Protein AF-0000000077157548 (afdb_homodimer)

Foldseek 3Di:
DDPVQVLQQQFFWKWKWAAAPPRDIDIDIFGWHDPPFKIKGFAACPDRRNVRCVVPFKMKMKDWDDDDPQTTKIKIFIFGKDKAQPAVVQLVRLLVRLVSVDVHCPPPVNVVSSVRGRIMIMTGTDTMDIDGD/DDPVQVLQQQFFWKWKWAAAPPRDIDIDIFGWHDPPFKIKGFDACPDRRNVRCVVPFKMKMKDWDDDDPQTTKIKIFIFGKDKAQPAVVQLVRLLVRLVSVDVHCPPPVNVVSSVRGRIMIMTGTDTMDIDGD

Secondary structure (DSSP, 8-state):
--HHHHHHHH---EEEEEE-GGG-EEEEEE--EE-SS-EEEEE-TTSHHHHHHHH--EEEEEEEE-SSTTS-EEEEEEEEEEEE--HHHHHHHHHHHHTTTSS-TTSHHHHHHHHH--EEEEEEEEEEEEEE-/--HHHHHHHH---EEEEEE-GGG-EEEEEE--EE-SS-EEEEE-TTSHHHHHHHH--EEEEEEEE-SSTTS-EEEEEEEEEEEE--HHHHHHHHHHHHTTTSS-TTSHHHHHHHHH--EEEEEEEEEEEEEE-

InterPro domains:
  IPR011576 Pyridoxamine 5'-phosphate oxidase, N-terminal [PF01243] (5-131)
  IPR012349 FMN-binding split barrel [G3DSA:2.30.110.10] (2-133)
  IPR052019 F420H(2)-dependent biliverdin reductase/Heme oxygenase [PTHR35176] (5-132)

Structure (mmCIF, N/CA/C/O backbone):
data_AF-0000000077157548-model_v1
#
loop_
_entity.id
_entity.type
_entity.pdbx_description
1 polymer "Pyridoxamine 5'-phosphate oxidase-related FMN-binding"
#
loop_
_atom_site.group_PDB
_atom_site.id
_atom_site.type_symbol
_atom_site.label_atom_id
_atom_site.label_alt_id
_atom_site.label_comp_id
_atom_site.label_asym_id
_atom_site.label_entity_id
_atom_site.label_seq_id
_atom_site.pdbx_PDB_ins_code
_atom_site.Cartn_x
_atom_site.Cartn_y
_atom_site.Cartn_z
_atom_site.occupancy
_atom_site.B_iso_or_equiv
_atom_site.auth_seq_id
_atom_site.auth_comp_id
_atom_site.auth_asym_id
_atom_site.auth_atom_id
_atom_site.pdbx_PDB_model_num
ATOM 1 N N . MET A 1 1 ? -18.234 15.023 -11.648 1 73.62 1 MET A N 1
ATOM 2 C CA . MET A 1 1 ? -16.984 14.438 -11.188 1 73.62 1 MET A CA 1
ATOM 3 C C . MET A 1 1 ? -16.859 12.992 -11.648 1 73.62 1 MET A C 1
ATOM 5 O O . MET A 1 1 ? -17.828 12.234 -11.625 1 73.62 1 MET A O 1
ATOM 9 N N . ASN A 1 2 ? -15.789 12.594 -12.289 1 91.19 2 ASN A N 1
ATOM 10 C CA . ASN A 1 2 ? -15.617 11.227 -12.766 1 91.19 2 ASN A CA 1
ATOM 11 C C . ASN A 1 2 ? -15.422 10.25 -11.609 1 91.19 2 ASN A C 1
ATOM 13 O O . ASN A 1 2 ? -15.18 10.664 -10.477 1 91.19 2 ASN A O 1
ATOM 17 N N . LYS A 1 3 ? -15.852 9.031 -11.75 1 95.5 3 LYS A N 1
ATOM 18 C CA . LYS A 1 3 ? -15.844 7.977 -10.742 1 95.5 3 LYS A CA 1
ATOM 19 C C . LYS A 1 3 ? -14.516 7.926 -10 1 95.5 3 LYS A C 1
ATOM 21 O O . LYS A 1 3 ? -14.477 7.754 -8.781 1 95.5 3 LYS A O 1
ATOM 26 N N . LYS A 1 4 ? -13.43 8.086 -10.75 1 97.62 4 LYS A N 1
ATOM 27 C CA . LYS A 1 4 ? -12.094 8.094 -10.164 1 97.62 4 LYS A CA 1
ATOM 28 C C . LYS A 1 4 ? -11.945 9.211 -9.133 1 97.62 4 LYS A C 1
ATOM 30 O O . LYS A 1 4 ? -11.5 8.969 -8.008 1 97.62 4 LYS A O 1
ATOM 35 N N . ASP A 1 5 ? -12.32 10.398 -9.5 1 97.94 5 ASP A N 1
ATOM 36 C CA . ASP A 1 5 ? -12.188 11.547 -8.609 1 97.94 5 ASP A CA 1
ATOM 37 C C . ASP A 1 5 ? -13.062 11.383 -7.371 1 97.94 5 ASP A C 1
ATOM 39 O O . ASP A 1 5 ? -12.633 11.695 -6.258 1 97.94 5 ASP A O 1
ATOM 43 N N . GLU A 1 6 ? -14.281 10.969 -7.578 1 98 6 GLU A N 1
ATOM 44 C CA . GLU A 1 6 ? -15.188 10.734 -6.453 1 98 6 GLU A CA 1
ATOM 45 C C . GLU A 1 6 ? -14.625 9.688 -5.5 1 98 6 GLU A C 1
ATOM 47 O O . GLU A 1 6 ? -14.688 9.852 -4.281 1 98 6 GLU A O 1
ATOM 52 N N . PHE A 1 7 ? -14.102 8.602 -6.062 1 98.62 7 PHE A N 1
ATOM 53 C CA . PHE A 1 7 ? -13.484 7.543 -5.277 1 98.62 7 PHE A CA 1
ATOM 54 C C . PHE A 1 7 ? -12.336 8.086 -4.438 1 98.62 7 PHE A C 1
ATOM 56 O O . PHE A 1 7 ? -12.281 7.859 -3.227 1 98.62 7 PHE A O 1
ATOM 63 N N . LEU A 1 8 ? -11.414 8.852 -5.043 1 98.75 8 LEU A N 1
ATOM 64 C CA . LEU A 1 8 ? -10.258 9.398 -4.352 1 98.75 8 LEU A CA 1
ATOM 65 C C . LEU A 1 8 ? -10.68 10.398 -3.279 1 98.75 8 LEU A C 1
ATOM 67 O O . LEU A 1 8 ? -10.023 10.523 -2.244 1 98.75 8 LEU A O 1
ATOM 71 N N . LYS A 1 9 ? -11.773 11.047 -3.508 1 98.12 9 LYS A N 1
ATOM 72 C CA . LYS A 1 9 ? -12.25 12.023 -2.537 1 98.12 9 LYS A CA 1
ATOM 73 C C . LYS A 1 9 ? -12.906 11.336 -1.343 1 98.12 9 LYS A C 1
ATOM 75 O O . LYS A 1 9 ? -12.961 11.898 -0.246 1 98.12 9 LYS A O 1
ATOM 80 N N . THR A 1 10 ? -13.383 10.125 -1.504 1 97.75 10 THR A N 1
ATOM 81 C CA . THR A 1 10 ? -14.172 9.469 -0.466 1 97.75 10 THR A CA 1
ATOM 82 C C . THR A 1 10 ? -13.305 8.492 0.332 1 97.75 10 THR A C 1
ATOM 84 O O . THR A 1 10 ? -13.492 8.344 1.542 1 97.75 10 THR A O 1
ATOM 87 N N . GLN A 1 11 ? -12.406 7.773 -0.337 1 98.5 11 GLN A N 1
ATOM 88 C CA . GLN A 1 11 ? -11.539 6.848 0.389 1 98.5 11 GLN A CA 1
ATOM 89 C C . GLN A 1 11 ? -10.664 7.59 1.395 1 98.5 11 GLN A C 1
ATOM 91 O O . GLN A 1 11 ? -10.414 8.789 1.247 1 98.5 11 GLN A O 1
ATOM 96 N N . LYS A 1 12 ? -10.18 6.848 2.41 1 98.69 12 LYS A N 1
ATOM 97 C CA . LYS A 1 12 ? -9.602 7.547 3.553 1 98.69 12 LYS A CA 1
ATOM 98 C C . LYS A 1 12 ? -8.125 7.207 3.711 1 98.69 12 LYS A C 1
ATOM 100 O O . LYS A 1 12 ? -7.391 7.902 4.414 1 98.69 12 LYS A O 1
ATOM 105 N N . ILE A 1 13 ? -7.645 6.07 3.123 1 98.88 13 ILE A N 1
ATOM 106 C CA . ILE A 1 13 ? -6.266 5.648 3.328 1 98.88 13 ILE A CA 1
ATOM 107 C C . ILE A 1 13 ? -5.551 5.547 1.98 1 98.88 13 ILE A C 1
ATOM 109 O O . ILE A 1 13 ? -6.074 4.949 1.039 1 98.88 13 ILE A O 1
ATOM 113 N N . LEU A 1 14 ? -4.508 6.211 1.799 1 98.94 14 LEU A N 1
ATOM 114 C CA . LEU A 1 14 ? -3.57 6.094 0.688 1 98.94 14 LEU A CA 1
ATOM 115 C C . LEU A 1 14 ? -2.291 5.391 1.13 1 98.94 14 LEU A C 1
ATOM 117 O O . LEU A 1 14 ? -1.697 5.754 2.148 1 98.94 14 LEU A O 1
ATOM 121 N N . ARG A 1 15 ? -1.864 4.289 0.502 1 98.94 15 ARG A N 1
ATOM 122 C CA . ARG A 1 15 ? -0.544 3.717 0.749 1 98.94 15 ARG A CA 1
ATOM 123 C C . ARG A 1 15 ? 0.513 4.387 -0.123 1 98.94 15 ARG A C 1
ATOM 125 O O . ARG A 1 15 ? 0.404 4.387 -1.351 1 98.94 15 ARG A O 1
ATOM 132 N N . LEU A 1 16 ? 1.487 4.973 0.51 1 98.94 16 LEU A N 1
ATOM 133 C CA . LEU A 1 16 ? 2.547 5.75 -0.124 1 98.94 16 LEU A CA 1
ATOM 134 C C . LEU A 1 16 ? 3.863 4.98 -0.114 1 98.94 16 LEU A C 1
ATOM 136 O O . LEU A 1 16 ? 4.289 4.48 0.93 1 98.94 16 LEU A O 1
ATOM 140 N N . ALA A 1 17 ? 4.461 4.844 -1.268 1 98.88 17 ALA A N 1
ATOM 141 C CA . ALA A 1 17 ? 5.785 4.227 -1.356 1 98.88 17 ALA A CA 1
ATOM 142 C C . ALA A 1 17 ? 6.844 5.258 -1.73 1 98.88 17 ALA A C 1
ATOM 144 O O . ALA A 1 17 ? 6.664 6.031 -2.672 1 98.88 17 ALA A O 1
ATOM 145 N N . THR A 1 18 ? 7.871 5.309 -1.01 1 98.69 18 THR A N 1
ATOM 146 C CA . THR A 1 18 ? 9.055 6.125 -1.246 1 98.69 18 THR A CA 1
ATOM 147 C C . THR A 1 18 ? 10.312 5.262 -1.277 1 98.69 18 THR A C 1
ATOM 149 O O . THR A 1 18 ? 10.242 4.051 -1.059 1 98.69 18 THR A O 1
ATOM 152 N N . ILE A 1 19 ? 11.414 5.871 -1.636 1 97.62 19 ILE A N 1
ATOM 153 C CA . ILE A 1 19 ? 12.656 5.105 -1.733 1 97.62 19 ILE A CA 1
ATOM 154 C C . ILE A 1 19 ? 13.609 5.531 -0.621 1 97.62 19 ILE A C 1
ATOM 156 O O . ILE A 1 19 ? 13.953 6.707 -0.506 1 97.62 19 ILE A O 1
ATOM 160 N N . GLY A 1 20 ? 13.914 4.531 0.192 1 94.19 20 GLY A N 1
ATOM 161 C CA . GLY A 1 20 ? 14.859 4.773 1.273 1 94.19 20 GLY A CA 1
ATOM 162 C C . GLY A 1 20 ? 16.312 4.684 0.834 1 94.19 20 GLY A C 1
ATOM 163 O O . GLY A 1 20 ? 16.594 4.555 -0.358 1 94.19 20 GLY A O 1
ATOM 164 N N . LYS A 1 21 ? 17.094 4.652 1.938 1 85.38 21 LYS A N 1
ATOM 165 C CA . LYS A 1 21 ? 18.531 4.488 1.704 1 85.38 21 LYS A CA 1
ATOM 166 C C . LYS A 1 21 ? 18.844 3.113 1.122 1 85.38 21 LYS A C 1
ATOM 168 O O . LYS A 1 21 ? 18.062 2.172 1.297 1 85.38 21 LYS A O 1
ATOM 173 N N . ASN A 1 22 ? 19.812 2.924 0.239 1 82.94 22 ASN A N 1
ATOM 174 C CA . ASN A 1 22 ? 20.281 1.672 -0.351 1 82.94 22 ASN A CA 1
ATOM 175 C C . ASN A 1 22 ? 19.266 1.108 -1.337 1 82.94 22 ASN A C 1
ATOM 177 O O . ASN A 1 22 ? 19.125 -0.109 -1.467 1 82.94 22 ASN A O 1
ATOM 181 N N . LYS A 1 23 ? 18.344 1.895 -1.761 1 89.81 23 LYS A N 1
ATOM 182 C CA . LYS A 1 23 ? 17.375 1.503 -2.785 1 89.81 23 LYS A CA 1
ATOM 183 C C . LYS A 1 23 ? 16.375 0.494 -2.236 1 89.81 23 LYS A C 1
ATOM 185 O O . LYS A 1 23 ? 16.125 -0.536 -2.861 1 89.81 23 LYS A O 1
ATOM 190 N N . THR A 1 24 ? 15.992 0.768 -1.018 1 94.44 24 THR A N 1
ATOM 191 C CA . THR A 1 24 ? 14.93 -0.033 -0.411 1 94.44 24 THR A CA 1
ATOM 192 C C . THR A 1 24 ? 13.609 0.725 -0.416 1 94.44 24 THR A C 1
ATOM 194 O O . THR A 1 24 ? 13.547 1.88 0.009 1 94.44 24 THR A O 1
ATOM 197 N N . PRO A 1 25 ? 12.578 0.051 -0.976 1 98.12 25 PRO A N 1
ATOM 198 C CA . PRO A 1 25 ? 11.281 0.737 -0.913 1 98.12 25 PRO A CA 1
ATOM 199 C C . PRO A 1 25 ? 10.75 0.854 0.511 1 98.12 25 PRO A C 1
ATOM 201 O O . PRO A 1 25 ? 11.07 0.029 1.368 1 98.12 25 PRO A O 1
ATOM 204 N N . HIS A 1 26 ? 10.078 1.889 0.815 1 98.5 26 HIS A N 1
ATOM 205 C CA . HIS A 1 26 ? 9.398 2.164 2.076 1 98.5 26 HIS A CA 1
ATOM 206 C C . HIS A 1 26 ? 7.922 2.473 1.854 1 98.5 26 HIS A C 1
ATOM 208 O O . HIS A 1 26 ? 7.582 3.375 1.086 1 98.5 26 HIS A O 1
ATOM 214 N N . ILE A 1 27 ? 7.031 1.705 2.465 1 98.75 27 ILE A N 1
ATOM 215 C CA . ILE A 1 27 ? 5.598 1.902 2.273 1 98.75 27 ILE A CA 1
ATOM 216 C C . ILE A 1 27 ? 4.945 2.264 3.605 1 98.75 27 ILE A C 1
ATOM 218 O O . ILE A 1 27 ? 5.273 1.681 4.645 1 98.75 27 ILE A O 1
ATOM 222 N N . VAL A 1 28 ? 4.035 3.182 3.596 1 98.75 28 VAL A N 1
ATOM 223 C CA . VAL A 1 28 ? 3.268 3.547 4.781 1 98.75 28 VAL A CA 1
ATOM 224 C C . VAL A 1 28 ? 1.839 3.91 4.383 1 98.75 28 VAL A C 1
ATOM 226 O O . VAL A 1 28 ? 1.62 4.551 3.352 1 98.75 28 VAL A O 1
ATOM 229 N N . PRO A 1 29 ? 0.837 3.443 5.148 1 98.88 29 PRO A N 1
ATOM 230 C CA . PRO A 1 29 ? -0.502 4.016 4.984 1 98.88 29 PRO A CA 1
ATOM 231 C C . PRO A 1 29 ? -0.621 5.418 5.578 1 98.88 29 PRO A C 1
ATOM 233 O O . PRO A 1 29 ? -0.096 5.684 6.66 1 98.88 29 PRO A O 1
ATOM 236 N N . VAL A 1 30 ? -1.297 6.281 4.84 1 98.88 30 VAL A N 1
ATOM 237 C CA . VAL A 1 30 ? -1.39 7.664 5.301 1 98.88 30 VAL A CA 1
ATOM 238 C C . VAL A 1 30 ? -2.795 8.203 5.043 1 98.88 30 VAL A C 1
ATOM 240 O O . VAL A 1 30 ? -3.48 7.75 4.121 1 98.88 30 VAL A O 1
ATOM 243 N N . TRP A 1 31 ? -3.16 9.172 5.902 1 98.88 31 TRP A N 1
ATOM 244 C CA . TRP A 1 31 ? -4.301 10.023 5.582 1 98.88 31 TRP A CA 1
ATOM 245 C C . TRP A 1 31 ? -3.941 11.031 4.492 1 98.88 31 TRP A C 1
ATOM 247 O O . TRP A 1 31 ? -2.77 11.367 4.32 1 98.88 31 TRP A O 1
ATOM 257 N N . TYR A 1 32 ? -4.961 11.414 3.688 1 98.94 32 TYR A N 1
ATOM 258 C CA . TYR A 1 32 ? -4.676 12.312 2.57 1 98.94 32 TYR A CA 1
ATOM 259 C C . TYR A 1 32 ? -5.891 13.164 2.232 1 98.94 32 TYR A C 1
ATOM 261 O O . TYR A 1 32 ? -6.996 12.891 2.701 1 98.94 32 TYR A O 1
ATOM 269 N N . ARG A 1 33 ? -5.66 14.172 1.532 1 98.88 33 ARG A N 1
ATOM 270 C CA . ARG A 1 33 ? -6.684 14.945 0.835 1 98.88 33 ARG A CA 1
ATOM 271 C C . ARG A 1 33 ? -6.391 15.016 -0.66 1 98.88 33 ARG A C 1
ATOM 273 O O . ARG A 1 33 ? -5.254 15.281 -1.064 1 98.88 33 ARG A O 1
ATOM 280 N N . TYR A 1 34 ? -7.387 14.711 -1.461 1 98.75 34 TYR A N 1
ATOM 281 C CA . TYR A 1 34 ? -7.305 14.82 -2.914 1 98.75 34 TYR A CA 1
ATOM 282 C C . TYR A 1 34 ? -8.047 16.062 -3.408 1 98.75 34 TYR A C 1
ATOM 284 O O . TYR A 1 34 ? -9.227 16.25 -3.105 1 98.75 34 TYR A O 1
ATOM 292 N N . SER A 1 35 ? -7.383 16.906 -4.148 1 96.5 35 SER A N 1
ATOM 293 C CA . SER A 1 35 ? -7.945 18.188 -4.582 1 96.5 35 SER A CA 1
ATOM 294 C C . SER A 1 35 ? -8.492 18.078 -6.004 1 96.5 35 SER A C 1
ATOM 296 O O . SER A 1 35 ? -8.906 19.094 -6.586 1 96.5 35 SER A O 1
ATOM 298 N N . GLY A 1 36 ? -8.477 16.984 -6.641 1 94.94 36 GLY A N 1
ATOM 299 C CA . GLY A 1 36 ? -8.836 16.812 -8.039 1 94.94 36 GLY A CA 1
ATOM 300 C C . GLY A 1 36 ? -7.637 16.578 -8.938 1 94.94 36 GLY A C 1
ATOM 301 O O . GLY A 1 36 ? -7.754 15.938 -9.984 1 94.94 36 GLY A O 1
ATOM 302 N N . LYS A 1 37 ? -6.496 17.109 -8.523 1 96.12 37 LYS A N 1
ATOM 303 C CA . LYS A 1 37 ? -5.305 17 -9.359 1 96.12 37 LYS A CA 1
ATOM 304 C C . LYS A 1 37 ? -4.121 16.453 -8.57 1 96.12 37 LYS A C 1
ATOM 306 O O . LYS A 1 37 ? -3.213 15.844 -9.141 1 96.12 37 LYS A O 1
ATOM 311 N N . LYS A 1 38 ? -4.133 16.797 -7.309 1 98.5 38 LYS A N 1
ATOM 312 C CA . LYS A 1 38 ? -2.994 16.469 -6.457 1 98.5 38 LYS A CA 1
ATOM 313 C C . LYS A 1 38 ? -3.455 15.82 -5.156 1 98.5 38 LYS A C 1
ATOM 315 O O . LYS A 1 38 ? -4.625 15.93 -4.781 1 98.5 38 LYS A O 1
ATOM 320 N N . PHE A 1 39 ? -2.525 15.148 -4.523 1 98.94 39 PHE A N 1
ATOM 321 C CA . PHE A 1 39 ? -2.715 14.664 -3.16 1 98.94 39 PHE A CA 1
ATOM 322 C C . PHE A 1 39 ? -1.919 15.5 -2.17 1 98.94 39 PHE A C 1
ATOM 324 O O . PHE A 1 39 ? -0.812 15.953 -2.477 1 98.94 39 PHE A O 1
ATOM 331 N N . HIS A 1 40 ? -2.475 15.625 -0.998 1 98.94 40 HIS A N 1
ATOM 332 C CA . HIS A 1 40 ? -1.768 16.219 0.13 1 98.94 40 HIS A CA 1
ATOM 333 C C . HIS A 1 40 ? -1.78 15.297 1.341 1 98.94 40 HIS A C 1
ATOM 335 O O . HIS A 1 40 ? -2.832 14.773 1.719 1 98.94 40 HIS A O 1
ATOM 341 N N . ILE A 1 41 ? -0.609 15.156 1.896 1 98.94 41 ILE A N 1
ATOM 342 C CA . ILE A 1 41 ? -0.413 14.336 3.086 1 98.94 41 ILE A CA 1
ATOM 343 C C . ILE A 1 41 ? 0.282 15.156 4.172 1 98.94 41 ILE A C 1
ATOM 345 O O . ILE A 1 41 ? 1.315 15.781 3.918 1 98.94 41 ILE A O 1
ATOM 349 N N . GLY A 1 42 ? -0.342 15.188 5.34 1 98.94 42 GLY A N 1
ATOM 350 C CA . GLY A 1 42 ? 0.334 15.797 6.477 1 98.94 42 GLY A CA 1
ATOM 351 C C . GLY A 1 42 ? 1.259 14.836 7.203 1 98.94 42 GLY A C 1
ATOM 352 O O . GLY A 1 42 ? 0.914 13.68 7.422 1 98.94 42 GLY A O 1
ATOM 353 N N . THR A 1 43 ? 2.475 15.297 7.523 1 98.75 43 THR A N 1
ATOM 354 C CA . THR A 1 43 ? 3.416 14.469 8.273 1 98.75 43 THR A CA 1
ATOM 355 C C . THR A 1 43 ? 4.43 15.336 9.008 1 98.75 43 THR A C 1
ATOM 357 O O . THR A 1 43 ? 4.191 16.516 9.234 1 98.75 43 THR A O 1
ATOM 360 N N . ASN A 1 44 ? 5.418 14.648 9.562 1 98.19 44 ASN A N 1
ATOM 361 C CA . ASN A 1 44 ? 6.539 15.281 10.25 1 98.19 44 ASN A CA 1
ATOM 362 C C . ASN A 1 44 ? 7.852 15.055 9.516 1 98.19 44 ASN A C 1
ATOM 364 O O . ASN A 1 44 ? 8.078 13.969 8.969 1 98.19 44 ASN A O 1
ATOM 368 N N . THR A 1 45 ? 8.758 16.078 9.539 1 98.38 45 THR A N 1
ATOM 369 C CA . THR A 1 45 ? 10 16.031 8.773 1 98.38 45 THR A CA 1
ATOM 370 C C . THR A 1 45 ? 10.906 14.922 9.289 1 98.38 45 THR A C 1
ATOM 372 O O . THR A 1 45 ? 11.875 14.547 8.625 1 98.38 45 THR A O 1
ATOM 375 N N . ARG A 1 46 ? 10.562 14.375 10.43 1 98.25 46 ARG A N 1
ATOM 376 C CA . ARG A 1 46 ? 11.398 13.344 11.031 1 98.25 46 ARG A CA 1
ATOM 377 C C . ARG A 1 46 ? 10.992 11.961 10.531 1 98.25 46 ARG A C 1
ATOM 379 O O . ARG A 1 46 ? 11.711 10.977 10.75 1 98.25 46 ARG A O 1
ATOM 386 N N . THR A 1 47 ? 9.844 11.867 9.914 1 98.31 47 THR A N 1
ATOM 387 C CA . THR A 1 47 ? 9.398 10.562 9.438 1 98.31 47 THR A CA 1
ATOM 388 C C . THR A 1 47 ? 10.312 10.062 8.32 1 98.31 47 THR A C 1
ATOM 390 O O . THR A 1 47 ? 10.898 10.859 7.586 1 98.31 47 THR A O 1
ATOM 393 N N . GLN A 1 48 ? 10.422 8.781 8.195 1 97.75 48 GLN A N 1
ATOM 394 C CA . GLN A 1 48 ? 11.242 8.172 7.156 1 97.75 48 GLN A CA 1
ATOM 395 C C . GLN A 1 48 ? 10.766 8.578 5.766 1 97.75 48 GLN A C 1
ATOM 397 O O . GLN A 1 48 ? 11.578 8.82 4.871 1 97.75 48 GLN A O 1
ATOM 402 N N . LYS A 1 49 ? 9.406 8.633 5.578 1 98.44 49 LYS A N 1
ATOM 403 C CA . LYS A 1 49 ? 8.875 9.031 4.277 1 98.44 49 LYS A CA 1
ATOM 404 C C . LYS A 1 49 ? 9.352 10.438 3.902 1 98.44 49 LYS A C 1
ATOM 406 O O . LYS A 1 49 ? 9.742 10.68 2.758 1 98.44 49 LYS A O 1
ATOM 411 N N . ALA A 1 50 ? 9.312 11.344 4.824 1 98.62 50 ALA A N 1
ATOM 412 C CA . ALA A 1 50 ? 9.758 12.703 4.547 1 98.62 50 ALA A CA 1
ATOM 413 C C . ALA A 1 50 ? 11.258 12.742 4.266 1 98.62 50 ALA A C 1
ATOM 415 O O . ALA A 1 50 ? 11.703 13.414 3.328 1 98.62 50 ALA A O 1
ATOM 416 N N . LYS A 1 51 ? 12.023 12.039 5.051 1 98.31 51 LYS A N 1
ATOM 417 C CA . LYS A 1 51 ? 13.469 11.969 4.836 1 98.31 51 LYS A CA 1
ATOM 418 C C . LYS A 1 51 ? 13.789 11.398 3.459 1 98.31 51 LYS A C 1
ATOM 420 O O . LYS A 1 51 ? 14.68 11.898 2.766 1 98.31 51 LYS A O 1
ATOM 425 N N . ASN A 1 52 ? 13.117 10.32 3.117 1 98.19 52 ASN A N 1
ATOM 426 C CA . ASN A 1 52 ? 13.305 9.727 1.8 1 98.19 52 ASN A CA 1
ATOM 427 C C . ASN A 1 52 ? 13.07 10.742 0.686 1 98.19 52 ASN A C 1
ATOM 429 O O . ASN A 1 52 ? 13.852 10.82 -0.267 1 98.19 52 ASN A O 1
ATOM 433 N N . LEU A 1 53 ? 12 11.539 0.85 1 98.12 53 LEU A N 1
ATOM 434 C CA . LEU A 1 53 ? 11.539 12.414 -0.223 1 98.12 53 LEU A CA 1
ATOM 435 C C . LEU A 1 53 ? 12.453 13.617 -0.378 1 98.12 53 LEU A C 1
ATOM 437 O O . LEU A 1 53 ? 12.453 14.273 -1.424 1 98.12 53 LEU A O 1
ATOM 441 N N . LYS A 1 54 ? 13.25 13.93 0.601 1 97.25 54 LYS A N 1
ATOM 442 C CA . LYS A 1 54 ? 14.273 14.961 0.488 1 97.25 54 LYS A CA 1
ATOM 443 C C . LYS A 1 54 ? 15.391 14.523 -0.448 1 97.25 54 LYS A C 1
ATOM 445 O O . LYS A 1 54 ? 16.047 15.367 -1.068 1 97.25 54 LYS A O 1
ATOM 450 N N . LYS A 1 55 ? 15.578 13.242 -0.58 1 96.5 55 LYS A N 1
ATOM 451 C CA . LYS A 1 55 ? 16.672 12.703 -1.386 1 96.5 55 LYS A CA 1
ATOM 452 C C . LYS A 1 55 ? 16.172 12.273 -2.762 1 96.5 55 LYS A C 1
ATOM 454 O O . LYS A 1 55 ? 16.891 12.383 -3.752 1 96.5 55 LYS A O 1
ATOM 459 N N . ASN A 1 56 ? 15.086 11.703 -2.852 1 97 56 ASN A N 1
ATOM 460 C CA . ASN A 1 56 ? 14.406 11.242 -4.059 1 97 56 ASN A CA 1
ATOM 461 C C . ASN A 1 56 ? 12.914 11.562 -4.02 1 97 56 ASN A C 1
ATOM 463 O O . ASN A 1 56 ? 12.164 10.953 -3.26 1 97 56 ASN A O 1
ATOM 467 N N . ASN A 1 57 ? 12.461 12.445 -4.879 1 97.94 57 ASN A N 1
ATOM 468 C CA . ASN A 1 57 ? 11.102 12.961 -4.754 1 97.94 57 ASN A CA 1
ATOM 469 C C . ASN A 1 57 ? 10.109 12.117 -5.543 1 97.94 57 ASN A C 1
ATOM 471 O O . ASN A 1 57 ? 8.945 12.508 -5.703 1 97.94 57 ASN A O 1
ATOM 475 N N . ARG A 1 58 ? 10.57 10.992 -6.105 1 97.94 58 ARG A N 1
ATOM 476 C CA . ARG A 1 58 ? 9.672 10.078 -6.809 1 97.94 58 ARG A CA 1
ATOM 477 C C . ARG A 1 58 ? 8.867 9.242 -5.824 1 97.94 58 ARG A C 1
ATOM 479 O O . ARG A 1 58 ? 9.398 8.766 -4.824 1 97.94 58 ARG A O 1
ATOM 486 N N . VAL A 1 59 ? 7.559 9.102 -6.09 1 98.69 59 VAL A N 1
ATOM 487 C CA . VAL A 1 59 ? 6.672 8.352 -5.207 1 98.69 59 VAL A CA 1
ATOM 488 C C . VAL A 1 59 ? 5.762 7.453 -6.035 1 98.69 59 VAL A C 1
ATOM 490 O O . VAL A 1 59 ? 5.617 7.648 -7.246 1 98.69 59 VAL A O 1
ATOM 493 N N . SER A 1 60 ? 5.215 6.465 -5.477 1 98.81 60 SER A N 1
ATOM 494 C CA . SER A 1 60 ? 4.066 5.695 -5.941 1 98.81 60 SER A CA 1
ATOM 495 C C . SER A 1 60 ? 2.98 5.625 -4.875 1 98.81 60 SER A C 1
ATOM 497 O O . SER A 1 60 ? 3.264 5.773 -3.684 1 98.81 60 SER A O 1
ATOM 499 N N . PHE A 1 61 ? 1.748 5.52 -5.273 1 98.94 61 PHE A N 1
ATOM 500 C CA . PHE A 1 61 ? 0.635 5.52 -4.332 1 98.94 61 PHE A CA 1
ATOM 501 C C . PHE A 1 61 ? -0.46 4.562 -4.789 1 98.94 61 PHE A C 1
ATOM 503 O O . PHE A 1 61 ? -0.58 4.27 -5.98 1 98.94 61 PHE A O 1
ATOM 510 N N . CYS A 1 62 ? -1.2 4.078 -3.869 1 98.94 62 CYS A N 1
ATOM 511 C CA . CYS A 1 62 ? -2.318 3.178 -4.133 1 98.94 62 CYS A CA 1
ATOM 512 C C . CYS A 1 62 ? -3.471 3.443 -3.172 1 98.94 62 CYS A C 1
ATOM 514 O O . CYS A 1 62 ? -3.262 3.562 -1.963 1 98.94 62 CYS A O 1
ATOM 516 N N . VAL A 1 63 ? -4.613 3.676 -3.658 1 98.94 63 VAL A N 1
ATOM 517 C CA . VAL A 1 63 ? -5.891 3.701 -2.951 1 98.94 63 VAL A CA 1
ATOM 518 C C . VAL A 1 63 ? -6.816 2.627 -3.518 1 98.94 63 VAL A C 1
ATOM 520 O O . VAL A 1 63 ? -7.117 2.627 -4.715 1 98.94 63 VAL A O 1
ATOM 523 N N . ASP A 1 64 ? -7.195 1.686 -2.639 1 98.81 64 ASP A N 1
ATOM 524 C CA . ASP A 1 64 ? -7.969 0.577 -3.186 1 98.81 64 ASP A CA 1
ATOM 525 C C . ASP A 1 64 ? -8.984 0.063 -2.17 1 98.81 64 ASP A C 1
ATOM 527 O O . ASP A 1 64 ? -8.867 0.334 -0.974 1 98.81 64 ASP A O 1
ATOM 531 N N . THR A 1 65 ? -10.023 -0.568 -2.676 1 98.25 65 THR A N 1
ATOM 532 C CA . THR A 1 65 ? -11.055 -1.222 -1.874 1 98.25 65 THR A CA 1
ATOM 533 C C . THR A 1 65 ? -11.453 -2.555 -2.496 1 98.25 65 THR A C 1
ATOM 535 O O . THR A 1 65 ? -11.281 -2.766 -3.697 1 98.25 65 THR A O 1
ATOM 538 N N . GLY A 1 66 ? -11.945 -3.43 -1.604 1 97.69 66 GLY A N 1
ATOM 539 C CA . GLY A 1 66 ? -12.484 -4.695 -2.082 1 97.69 66 GLY A CA 1
ATOM 540 C C . GLY A 1 66 ? -11.438 -5.793 -2.162 1 97.69 66 GLY A C 1
ATOM 541 O O . GLY A 1 66 ? -10.242 -5.512 -2.297 1 97.69 66 GLY A O 1
ATOM 542 N N . VAL A 1 67 ? -11.93 -7.023 -2.094 1 96.12 67 VAL A N 1
ATOM 543 C CA . VAL A 1 67 ? -11.078 -8.203 -2.193 1 96.12 67 VAL A CA 1
ATOM 544 C C . VAL A 1 67 ? -11.484 -9.039 -3.404 1 96.12 67 VAL A C 1
ATOM 546 O O . VAL A 1 67 ? -10.633 -9.469 -4.191 1 96.12 67 VAL A O 1
ATOM 549 N N . ASN A 1 68 ? -12.781 -9.203 -3.586 1 92.31 68 ASN A N 1
ATOM 550 C CA . ASN A 1 68 ? -13.312 -10.023 -4.668 1 92.31 68 ASN A CA 1
ATOM 551 C C . ASN A 1 68 ? -14.227 -9.211 -5.586 1 92.31 68 ASN A C 1
ATOM 553 O O . ASN A 1 68 ? -14.93 -8.312 -5.133 1 92.31 68 ASN A O 1
ATOM 557 N N . ALA A 1 69 ? -14.219 -9.594 -6.824 1 92.5 69 ALA A N 1
ATOM 558 C CA . ALA A 1 69 ? -15.195 -9.031 -7.746 1 92.5 69 ALA A CA 1
ATOM 559 C C . ALA A 1 69 ? -16.625 -9.234 -7.23 1 92.5 69 ALA A C 1
ATOM 561 O O . ALA A 1 69 ? -16.922 -10.266 -6.629 1 92.5 69 ALA A O 1
ATOM 562 N N . PRO A 1 70 ? -17.531 -8.281 -7.535 1 93.44 70 PRO A N 1
ATOM 563 C CA . PRO A 1 70 ? -17.406 -7.062 -8.336 1 93.44 70 PRO A CA 1
ATOM 564 C C . PRO A 1 70 ? -17.125 -5.824 -7.488 1 93.44 70 PRO A C 1
ATOM 566 O O . PRO A 1 70 ? -17.469 -4.707 -7.879 1 93.44 70 PRO A O 1
ATOM 569 N N . ASN A 1 71 ? -16.594 -6.082 -6.262 1 94.56 71 ASN A N 1
ATOM 570 C CA . ASN A 1 71 ? -16.469 -4.973 -5.324 1 94.56 71 ASN A CA 1
ATOM 571 C C . ASN A 1 71 ? -15.047 -4.414 -5.32 1 94.56 71 ASN A C 1
ATOM 573 O O . ASN A 1 71 ? -14.656 -3.703 -4.391 1 94.56 71 ASN A O 1
ATOM 577 N N . ILE A 1 72 ? -14.289 -4.73 -6.332 1 97.81 72 ILE A N 1
ATOM 578 C CA . ILE A 1 72 ? -12.906 -4.277 -6.426 1 97.81 72 ILE A CA 1
ATOM 579 C C . ILE A 1 72 ? -12.844 -2.953 -7.18 1 97.81 72 ILE A C 1
ATOM 581 O O . ILE A 1 72 ? -13.375 -2.838 -8.289 1 97.81 72 ILE A O 1
ATOM 585 N N . TYR A 1 73 ? -12.281 -1.977 -6.641 1 98.62 73 TYR A N 1
ATOM 586 C CA . TYR A 1 73 ? -11.953 -0.715 -7.293 1 98.62 73 TYR A CA 1
ATOM 587 C C . TYR A 1 73 ? -10.656 -0.136 -6.742 1 98.62 73 TYR A C 1
ATOM 589 O O . TYR A 1 73 ? -10.398 -0.208 -5.539 1 98.62 73 TYR A O 1
ATOM 597 N N . GLY A 1 74 ? -9.797 0.348 -7.578 1 98.69 74 GLY A N 1
ATOM 598 C CA . GLY A 1 74 ? -8.539 0.901 -7.102 1 98.69 74 GLY A CA 1
ATOM 599 C C . GLY A 1 74 ? -7.922 1.899 -8.062 1 98.69 74 GLY A C 1
ATOM 600 O O . GLY A 1 74 ? -8.188 1.854 -9.266 1 98.69 74 GLY A O 1
ATOM 601 N N . VAL A 1 75 ? -7.215 2.785 -7.5 1 98.88 75 VAL A N 1
ATOM 602 C CA . VAL A 1 75 ? -6.383 3.752 -8.211 1 98.88 75 VAL A CA 1
ATOM 603 C C . VAL A 1 75 ? -4.938 3.637 -7.73 1 98.88 75 VAL A C 1
ATOM 605 O O . VAL A 1 75 ? -4.668 3.656 -6.527 1 98.88 75 VAL A O 1
ATOM 608 N N . MET A 1 76 ? -4.02 3.404 -8.609 1 98.75 76 MET A N 1
ATOM 609 C CA . MET A 1 76 ? -2.592 3.449 -8.297 1 98.75 76 MET A CA 1
ATOM 610 C C . MET A 1 76 ? -1.856 4.375 -9.266 1 98.75 76 MET A C 1
ATOM 612 O O . MET A 1 76 ? -2.369 4.695 -10.336 1 98.75 76 MET A O 1
ATOM 616 N N . GLY A 1 77 ? -0.698 4.793 -8.812 1 98.38 77 GLY A N 1
ATOM 617 C CA . GLY A 1 77 ? 0.031 5.691 -9.688 1 98.38 77 GLY A CA 1
ATOM 618 C C . GLY A 1 77 ? 1.425 6.02 -9.188 1 98.38 77 GLY A C 1
ATOM 619 O O . GLY A 1 77 ? 1.869 5.473 -8.172 1 98.38 77 GLY A O 1
ATOM 620 N N . GLN A 1 78 ? 2.117 6.77 -10.039 1 98.5 78 GLN A N 1
ATOM 621 C CA . GLN A 1 78 ? 3.445 7.309 -9.766 1 98.5 78 GLN A CA 1
ATOM 622 C C . GLN A 1 78 ? 3.498 8.812 -10.047 1 98.5 78 GLN A C 1
ATOM 624 O O . GLN A 1 78 ? 2.693 9.328 -10.82 1 98.5 78 GLN A O 1
ATOM 629 N N . GLY A 1 79 ? 4.371 9.438 -9.398 1 98.25 79 GLY A N 1
ATOM 630 C CA . GLY A 1 79 ? 4.555 10.867 -9.617 1 98.25 79 GLY A CA 1
ATOM 631 C C . GLY A 1 79 ? 5.711 11.445 -8.828 1 98.25 79 GLY A C 1
ATOM 632 O O . GLY A 1 79 ? 6.598 10.711 -8.383 1 98.25 79 GLY A O 1
ATOM 633 N N . LYS A 1 80 ? 5.742 12.766 -8.766 1 98.56 80 LYS A N 1
ATOM 634 C CA . LYS A 1 80 ? 6.738 13.492 -7.984 1 98.56 80 LYS A CA 1
ATOM 635 C C . LYS A 1 80 ? 6.102 14.18 -6.781 1 98.56 80 LYS A C 1
ATOM 637 O O . LYS A 1 80 ? 4.895 14.422 -6.77 1 98.56 80 LYS A O 1
ATOM 642 N N . SER A 1 81 ? 6.941 14.422 -5.82 1 98.75 81 SER A N 1
ATOM 643 C CA . SER A 1 81 ? 6.438 15.07 -4.617 1 98.75 81 SER A CA 1
ATOM 644 C C . SER A 1 81 ? 7.199 16.359 -4.328 1 98.75 81 SER A C 1
ATOM 646 O O . SER A 1 81 ? 8.352 16.516 -4.734 1 98.75 81 SER A O 1
ATOM 648 N N . ASN A 1 82 ? 6.508 17.281 -3.723 1 98.62 82 ASN A N 1
ATOM 649 C CA . ASN A 1 82 ? 7.09 18.469 -3.104 1 98.62 82 ASN A CA 1
ATOM 650 C C . ASN A 1 82 ? 6.867 18.484 -1.594 1 98.62 82 ASN A C 1
ATOM 652 O O . ASN A 1 82 ? 5.781 18.141 -1.121 1 98.62 82 ASN A O 1
ATOM 656 N N . LEU A 1 83 ? 7.961 18.812 -0.921 1 98.62 83 LEU A N 1
ATOM 657 C CA . LEU A 1 83 ? 7.809 19 0.519 1 98.62 83 LEU A CA 1
ATOM 658 C C . LEU A 1 83 ? 7.559 20.469 0.856 1 98.62 83 LEU A C 1
ATOM 660 O O . LEU A 1 83 ? 8.422 21.312 0.631 1 98.62 83 LEU A O 1
ATOM 664 N N . ILE A 1 84 ? 6.379 20.734 1.326 1 98.81 84 ILE A N 1
ATOM 665 C CA . ILE A 1 84 ? 6.02 22.078 1.779 1 98.81 84 ILE A CA 1
ATOM 666 C C . ILE A 1 84 ? 6.309 22.219 3.273 1 98.81 84 ILE A C 1
ATOM 668 O O . ILE A 1 84 ? 5.785 21.453 4.086 1 98.81 84 ILE A O 1
ATOM 672 N N . THR A 1 85 ? 7.109 23.234 3.688 1 98.56 85 THR A N 1
ATOM 673 C CA . THR A 1 85 ? 7.5 23.344 5.09 1 98.56 85 THR A CA 1
ATOM 674 C C . THR A 1 85 ? 7.168 24.719 5.648 1 98.56 85 THR A C 1
ATOM 676 O O . THR A 1 85 ? 7.344 24.969 6.844 1 98.56 85 THR A O 1
ATOM 679 N N . GLU A 1 86 ? 6.672 25.594 4.77 1 98.56 86 GLU A N 1
ATOM 680 C CA . GLU A 1 86 ? 6.246 26.906 5.262 1 98.56 86 GLU A CA 1
ATOM 681 C C . GLU A 1 86 ? 5.109 26.766 6.27 1 98.56 86 GLU A C 1
ATOM 683 O O . GLU A 1 86 ? 4.023 26.297 5.934 1 98.56 86 GLU A O 1
ATOM 688 N N . LYS A 1 87 ? 5.281 27.297 7.465 1 98.31 87 LYS A N 1
ATOM 689 C CA . LYS A 1 87 ? 4.449 27.016 8.633 1 98.31 87 LYS A CA 1
ATOM 690 C C . LYS A 1 87 ? 2.988 27.359 8.359 1 98.31 87 LYS A C 1
ATOM 692 O O . LYS A 1 87 ? 2.096 26.547 8.625 1 98.31 87 LYS A O 1
ATOM 697 N N . LYS A 1 88 ? 2.678 28.547 7.898 1 98.31 88 LYS A N 1
ATOM 698 C CA . LYS A 1 88 ? 1.297 28.969 7.684 1 98.31 88 LYS A CA 1
ATOM 699 C C . LYS A 1 88 ? 0.603 28.078 6.66 1 98.31 88 LYS A C 1
ATOM 701 O O . LYS A 1 88 ? -0.55 27.688 6.852 1 98.31 88 LYS A O 1
ATOM 706 N N . LYS A 1 89 ? 1.321 27.766 5.551 1 98.56 89 LYS A N 1
ATOM 707 C CA . LYS A 1 89 ? 0.774 26.891 4.512 1 98.56 89 LYS A CA 1
ATOM 708 C C . LYS A 1 89 ? 0.554 25.484 5.035 1 98.56 89 LYS A C 1
ATOM 710 O O . LYS A 1 89 ? -0.476 24.859 4.758 1 98.56 89 LYS A O 1
ATOM 715 N N . VAL A 1 90 ? 1.529 25.031 5.797 1 98.81 90 VAL A N 1
ATOM 716 C CA . VAL A 1 90 ? 1.428 23.688 6.379 1 98.81 90 VAL A CA 1
ATOM 717 C C . VAL A 1 90 ? 0.183 23.609 7.258 1 98.81 90 VAL A C 1
ATOM 719 O O . VAL A 1 90 ? -0.632 22.688 7.102 1 98.81 90 VAL A O 1
ATOM 722 N N . LYS A 1 91 ? -0.041 24.516 8.148 1 98.5 91 LYS A N 1
ATOM 723 C CA . LYS A 1 91 ? -1.171 24.5 9.078 1 98.5 91 LYS A CA 1
ATOM 724 C C . LYS A 1 91 ? -2.498 24.547 8.32 1 98.5 91 LYS A C 1
ATOM 726 O O . LYS A 1 91 ? -3.438 23.828 8.664 1 98.5 91 LYS A O 1
ATOM 731 N N . THR A 1 92 ? -2.533 25.375 7.332 1 98.56 92 THR A N 1
ATOM 732 C CA . THR A 1 92 ? -3.756 25.531 6.547 1 98.56 92 THR A CA 1
ATOM 733 C C . THR A 1 92 ? -4.125 24.219 5.859 1 98.56 92 THR A C 1
ATOM 735 O O . THR A 1 92 ? -5.266 23.766 5.953 1 98.56 92 THR A O 1
ATOM 738 N N . ILE A 1 93 ? -3.178 23.594 5.18 1 98.75 93 ILE A N 1
ATOM 739 C CA . ILE A 1 93 ? -3.432 22.375 4.438 1 98.75 93 ILE A CA 1
ATOM 740 C C . ILE A 1 93 ? -3.697 21.219 5.414 1 98.75 93 ILE A C 1
ATOM 742 O O . ILE A 1 93 ? -4.605 20.422 5.203 1 98.75 93 ILE A O 1
ATOM 746 N N . ALA A 1 94 ? -2.904 21.172 6.508 1 98.81 94 ALA A N 1
ATOM 747 C CA . ALA A 1 94 ? -3.076 20.125 7.512 1 98.81 94 ALA A CA 1
ATOM 748 C C . ALA A 1 94 ? -4.48 20.156 8.102 1 98.81 94 ALA A C 1
ATOM 750 O O . ALA A 1 94 ? -5.105 19.109 8.289 1 98.81 94 ALA A O 1
ATOM 751 N N . LYS A 1 95 ? -4.984 21.328 8.406 1 98.69 95 LYS A N 1
ATOM 752 C CA . LYS A 1 95 ? -6.336 21.469 8.938 1 98.69 95 LYS A CA 1
ATOM 753 C C . LYS A 1 95 ? -7.367 20.891 7.969 1 98.69 95 LYS A C 1
ATOM 755 O O . LYS A 1 95 ? -8.289 20.188 8.383 1 98.69 95 LYS A O 1
ATOM 760 N N . LYS A 1 96 ? -7.219 21.234 6.68 1 98.38 96 LYS A N 1
ATOM 761 C CA . LYS A 1 96 ? -8.141 20.719 5.668 1 98.38 96 LYS A CA 1
ATOM 762 C C . LYS A 1 96 ? -8.102 19.188 5.613 1 98.38 96 LYS A C 1
ATOM 764 O O . LYS A 1 96 ? -9.141 18.547 5.469 1 98.38 96 LYS A O 1
ATOM 769 N N . ILE A 1 97 ? -6.922 18.594 5.727 1 98.75 97 ILE A N 1
ATOM 770 C CA . ILE A 1 97 ? -6.781 17.141 5.73 1 98.75 97 ILE A CA 1
ATOM 771 C C . ILE A 1 97 ? -7.488 16.562 6.953 1 98.75 97 ILE A C 1
ATOM 773 O O . ILE A 1 97 ? -8.312 15.648 6.824 1 98.75 97 ILE A O 1
ATOM 777 N N . LEU A 1 98 ? -7.168 17.125 8.141 1 98.56 98 LEU A N 1
ATOM 778 C CA . LEU A 1 98 ? -7.672 16.547 9.391 1 98.56 98 LEU A CA 1
ATOM 779 C C . LEU A 1 98 ? -9.188 16.656 9.461 1 98.56 98 LEU A C 1
ATOM 781 O O . LEU A 1 98 ? -9.852 15.781 10.031 1 98.56 98 LEU A O 1
ATOM 785 N N . LEU A 1 99 ? -9.773 17.625 8.867 1 98.12 99 LEU A N 1
ATOM 786 C CA . LEU A 1 99 ? -11.219 17.812 8.883 1 98.12 99 LEU A CA 1
ATOM 787 C C . LEU A 1 99 ? -11.922 16.75 8.047 1 98.12 99 LEU A C 1
ATOM 789 O O . LEU A 1 99 ? -13.141 16.562 8.156 1 98.12 99 LEU A O 1
ATOM 793 N N . ARG A 1 100 ? -11.219 16.062 7.188 1 98 100 ARG A N 1
ATOM 794 C CA . ARG A 1 100 ? -11.789 14.914 6.484 1 98 100 ARG A CA 1
ATOM 795 C C . ARG A 1 100 ? -11.984 13.734 7.43 1 98 100 ARG A C 1
ATOM 797 O O . ARG A 1 100 ? -12.781 12.828 7.152 1 98 100 ARG A O 1
ATOM 804 N N . TYR A 1 101 ? -11.211 13.656 8.508 1 97.75 101 TYR A N 1
ATOM 805 C CA . TYR A 1 101 ? -11.172 12.469 9.344 1 97.75 101 TYR A CA 1
ATOM 806 C C . TYR A 1 101 ? -11.797 12.742 10.711 1 97.75 101 TYR A C 1
ATOM 808 O O . TYR A 1 101 ? -12.211 11.812 11.406 1 97.75 101 TYR A O 1
ATOM 816 N N . PHE A 1 102 ? -11.805 14.008 11.055 1 97.38 102 PHE A N 1
ATOM 817 C CA . PHE A 1 102 ? -12.43 14.43 12.305 1 97.38 102 PHE A CA 1
ATOM 818 C C . PHE A 1 102 ? -13.594 15.367 12.031 1 97.38 102 PHE A C 1
ATOM 820 O O . PHE A 1 102 ? -13.578 16.125 11.047 1 97.38 102 PHE A O 1
ATOM 827 N N . LYS A 1 103 ? -14.602 15.43 12.852 1 95.56 103 LYS A N 1
ATOM 828 C CA . LYS A 1 103 ? -15.75 16.312 12.695 1 95.56 103 LYS A CA 1
ATOM 829 C C . LYS A 1 103 ? -15.352 17.781 12.938 1 95.56 103 LYS A C 1
ATOM 831 O O . LYS A 1 103 ? -15.938 18.688 12.352 1 95.56 103 LYS A O 1
ATOM 836 N N . THR A 1 104 ? -14.391 17.953 13.805 1 97.19 104 THR A N 1
ATOM 837 C CA . THR A 1 104 ? -13.906 19.297 14.156 1 97.19 104 THR A CA 1
ATOM 838 C C . THR A 1 104 ? -12.438 19.25 14.547 1 97.19 104 THR A C 1
ATOM 840 O O . THR A 1 104 ? -11.961 18.25 15.086 1 97.19 104 THR A O 1
ATOM 843 N N . ILE A 1 105 ? -11.812 20.391 14.344 1 97 105 ILE A N 1
ATOM 844 C CA . ILE A 1 105 ? -10.406 20.484 14.703 1 97 105 ILE A CA 1
ATOM 845 C C . ILE A 1 105 ? -10.266 20.609 16.219 1 97 105 ILE A C 1
ATOM 847 O O . ILE A 1 105 ? -9.164 20.484 16.75 1 97 105 ILE A O 1
ATOM 851 N N . GLU A 1 106 ? -11.359 20.75 16.953 1 97 106 GLU A N 1
ATOM 852 C CA . GLU A 1 106 ? -11.336 20.875 18.406 1 97 106 GLU A CA 1
ATOM 853 C C . GLU A 1 106 ? -11.18 19.531 19.078 1 97 106 GLU A C 1
ATOM 855 O O . GLU A 1 106 ? -10.945 19.453 20.281 1 97 106 GLU A O 1
ATOM 860 N N . ASN A 1 107 ? -11.344 18.5 18.266 1 96.06 107 ASN A N 1
ATOM 861 C CA . ASN A 1 107 ? -11.047 17.172 18.781 1 96.06 107 ASN A CA 1
ATOM 862 C C . ASN A 1 107 ? -9.617 17.078 19.297 1 96.06 107 ASN A C 1
ATOM 864 O O . ASN A 1 107 ? -8.688 17.562 18.656 1 96.06 107 ASN A O 1
ATOM 868 N N . LYS A 1 108 ? -9.438 16.469 20.453 1 97.12 108 LYS A N 1
ATOM 869 C CA . LYS A 1 108 ? -8.125 16.406 21.094 1 97.12 108 LYS A CA 1
ATOM 870 C C . LYS A 1 108 ? -7.102 15.75 20.156 1 97.12 108 LYS A C 1
ATOM 872 O O . LYS A 1 108 ? -5.996 16.266 19.984 1 97.12 108 LYS A O 1
ATOM 877 N N . SER A 1 109 ? -7.41 14.594 19.609 1 96.19 109 SER A N 1
ATOM 878 C CA . SER A 1 109 ? -6.512 13.883 18.703 1 96.19 109 SER A CA 1
ATOM 879 C C . SER A 1 109 ? -6.195 14.727 17.469 1 96.19 109 SER A C 1
ATOM 881 O O . SER A 1 109 ? -5.062 14.727 17 1 96.19 109 SER A O 1
ATOM 883 N N . ALA A 1 110 ? -7.191 15.406 16.984 1 97.5 110 ALA A N 1
ATOM 884 C CA . ALA A 1 110 ? -6.984 16.281 15.82 1 97.5 110 ALA A CA 1
ATOM 885 C C . ALA A 1 110 ? -5.992 17.391 16.141 1 97.5 110 ALA A C 1
ATOM 887 O O . ALA A 1 110 ? -5.094 17.688 15.352 1 97.5 110 ALA A O 1
ATOM 888 N N . LYS A 1 111 ? -6.105 18 17.281 1 98.19 111 LYS A N 1
ATOM 889 C CA . LYS A 1 111 ? -5.203 19.078 17.703 1 98.19 111 LYS A CA 1
ATOM 890 C C . LYS A 1 111 ? -3.773 18.562 17.844 1 98.19 111 LYS A C 1
ATOM 892 O O . LYS A 1 111 ? -2.824 19.234 17.422 1 98.19 111 LYS A O 1
ATOM 897 N N . GLU A 1 112 ? -3.68 17.438 18.484 1 97.81 112 GLU A N 1
ATOM 898 C CA . GLU A 1 112 ? -2.357 16.844 18.656 1 97.81 112 GLU A CA 1
ATOM 899 C C . GLU A 1 112 ? -1.696 16.547 17.312 1 97.81 112 GLU A C 1
ATOM 901 O O . GLU A 1 112 ? -0.513 16.844 17.125 1 97.81 112 GLU A O 1
ATOM 906 N N . LEU A 1 113 ? -2.441 15.953 16.422 1 97.75 113 LEU A N 1
ATOM 907 C CA . LEU A 1 113 ? -1.919 15.656 15.086 1 97.75 113 LEU A CA 1
ATOM 908 C C . LEU A 1 113 ? -1.539 16.938 14.352 1 97.75 113 LEU A C 1
ATOM 910 O O . LEU A 1 113 ? -0.509 16.984 13.672 1 97.75 113 LEU A O 1
ATOM 914 N N . LEU A 1 114 ? -2.404 17.938 14.453 1 98.44 114 LEU A N 1
ATOM 915 C CA . LEU A 1 114 ? -2.113 19.219 13.82 1 98.44 114 LEU A CA 1
ATOM 916 C C . LEU A 1 114 ? -0.813 19.812 14.359 1 98.44 114 LEU A C 1
ATOM 918 O O . LEU A 1 114 ? 0.011 20.312 13.594 1 98.44 114 LEU A O 1
ATOM 922 N N . GLU A 1 115 ? -0.621 19.734 15.625 1 98.06 115 GLU A N 1
ATOM 923 C CA . GLU A 1 115 ? 0.577 20.266 16.266 1 98.06 115 GLU A CA 1
ATOM 924 C C . GLU A 1 115 ? 1.82 19.484 15.844 1 98.06 115 GLU A C 1
ATOM 926 O O . GLU A 1 115 ? 2.902 20.062 15.711 1 98.06 115 GLU A O 1
ATOM 931 N N . ASP A 1 116 ? 1.697 18.219 15.586 1 98.25 116 ASP A N 1
ATOM 932 C CA . ASP A 1 116 ? 2.822 17.344 15.234 1 98.25 116 ASP A CA 1
ATOM 933 C C . ASP A 1 116 ? 3.16 17.469 13.75 1 98.25 116 ASP A C 1
ATOM 935 O O . ASP A 1 116 ? 4.219 17.016 13.312 1 98.25 116 ASP A O 1
ATOM 939 N N . THR A 1 117 ? 2.264 18.062 12.969 1 98.75 117 THR A N 1
ATOM 940 C CA . THR A 1 117 ? 2.461 18.172 11.531 1 98.75 117 THR A CA 1
ATOM 941 C C . THR A 1 117 ? 3.309 19.406 11.203 1 98.75 117 THR A C 1
ATOM 943 O O . THR A 1 117 ? 2.877 20.547 11.414 1 98.75 117 THR A O 1
ATOM 946 N N . ASP A 1 118 ? 4.539 19.156 10.664 1 98.88 118 ASP A N 1
ATOM 947 C CA . ASP A 1 118 ? 5.379 20.312 10.352 1 98.88 118 ASP A CA 1
ATOM 948 C C . ASP A 1 118 ? 5.75 20.344 8.875 1 98.88 118 ASP A C 1
ATOM 950 O O . ASP A 1 118 ? 6.543 21.188 8.445 1 98.88 118 ASP A O 1
ATOM 954 N N . CYS A 1 119 ? 5.168 19.438 8.039 1 98.88 119 CYS A N 1
ATOM 955 C CA . CYS A 1 119 ? 5.328 19.5 6.594 1 98.88 119 CYS A CA 1
ATOM 956 C C . CYS A 1 119 ? 4.172 18.812 5.887 1 98.88 119 CYS A C 1
ATOM 958 O O . CYS A 1 119 ? 3.451 18.016 6.496 1 98.88 119 CYS A O 1
ATOM 960 N N . ILE A 1 120 ? 3.957 19.203 4.648 1 98.94 120 ILE A N 1
ATOM 961 C CA . ILE A 1 120 ? 2.99 18.594 3.746 1 98.94 120 ILE A CA 1
ATOM 962 C C . ILE A 1 120 ? 3.719 17.953 2.572 1 98.94 120 ILE A C 1
ATOM 964 O O . ILE A 1 120 ? 4.57 18.578 1.939 1 98.94 120 ILE A O 1
ATOM 968 N N . ILE A 1 121 ? 3.492 16.688 2.377 1 98.94 121 ILE A N 1
ATOM 969 C CA . ILE A 1 121 ? 3.9 16.047 1.129 1 98.94 121 ILE A CA 1
ATOM 970 C C . ILE A 1 121 ? 2.838 16.297 0.058 1 98.94 121 ILE A C 1
ATOM 972 O O . ILE A 1 121 ? 1.702 15.828 0.188 1 98.94 121 ILE A O 1
ATOM 976 N N . GLU A 1 122 ? 3.16 17.047 -0.901 1 98.94 122 GLU A N 1
ATOM 977 C CA . GLU A 1 122 ? 2.309 17.25 -2.068 1 98.94 122 GLU A CA 1
ATOM 978 C C . GLU A 1 122 ? 2.699 16.297 -3.205 1 98.94 122 GLU A C 1
ATOM 980 O O . GLU A 1 122 ? 3.848 16.297 -3.652 1 98.94 122 GLU A O 1
ATOM 985 N N . ILE A 1 123 ? 1.786 15.492 -3.662 1 98.94 123 ILE A N 1
ATOM 986 C CA . ILE A 1 123 ? 2.059 14.555 -4.746 1 98.94 123 ILE A CA 1
ATOM 987 C C . ILE A 1 123 ? 1.413 15.055 -6.035 1 98.94 123 ILE A C 1
ATOM 989 O O . ILE A 1 123 ? 0.216 15.352 -6.066 1 98.94 123 ILE A O 1
ATOM 993 N N . ILE A 1 124 ? 2.197 15.148 -7.012 1 98.81 124 ILE A N 1
ATOM 994 C CA . ILE A 1 124 ? 1.732 15.445 -8.367 1 98.81 124 ILE A CA 1
ATOM 995 C C . ILE A 1 124 ? 1.782 14.18 -9.211 1 98.81 124 ILE A C 1
ATOM 997 O O . ILE A 1 124 ? 2.854 13.773 -9.672 1 98.81 124 ILE A O 1
ATOM 1001 N N . PRO A 1 125 ? 0.581 13.57 -9.453 1 98.62 125 PRO A N 1
ATOM 1002 C CA . PRO A 1 125 ? 0.572 12.32 -10.219 1 98.62 125 PRO A CA 1
ATOM 1003 C C . PRO A 1 125 ? 1.043 12.516 -11.664 1 98.62 125 PRO A C 1
ATOM 1005 O O . PRO A 1 125 ? 0.702 13.508 -12.297 1 98.62 125 PRO A O 1
ATOM 1008 N N . GLU A 1 126 ? 1.849 11.633 -12.117 1 98.12 126 GLU A N 1
ATOM 1009 C CA . GLU A 1 126 ? 2.309 11.633 -13.508 1 98.12 126 GLU A CA 1
ATOM 1010 C C . GLU A 1 126 ? 1.735 10.453 -14.281 1 98.12 126 GLU A C 1
ATOM 1012 O O . GLU A 1 126 ? 1.411 10.578 -15.461 1 98.12 126 GLU A O 1
ATOM 1017 N N . LYS A 1 127 ? 1.664 9.258 -13.742 1 97.44 127 LYS A N 1
ATOM 1018 C CA . LYS A 1 127 ? 1.04 8.047 -14.273 1 97.44 127 LYS A CA 1
ATOM 1019 C C . LYS A 1 127 ? -0.021 7.516 -13.312 1 97.44 127 LYS A C 1
ATOM 1021 O O . LYS A 1 127 ? 0.234 7.367 -12.117 1 97.44 127 LYS A O 1
ATOM 1026 N N . VAL A 1 128 ? -1.217 7.281 -13.859 1 98.31 128 VAL A N 1
ATOM 1027 C CA . VAL A 1 128 ? -2.309 6.793 -13.023 1 98.31 128 VAL A CA 1
ATOM 1028 C C . VAL A 1 128 ? -3.006 5.625 -13.711 1 98.31 128 VAL A C 1
ATOM 1030 O O . VAL A 1 128 ? -3.26 5.668 -14.922 1 98.31 128 VAL A O 1
ATOM 1033 N N . SER A 1 129 ? -3.232 4.598 -13.008 1 98.38 129 SER A N 1
ATOM 1034 C CA . SER A 1 129 ? -4 3.445 -13.469 1 98.38 129 SER A CA 1
ATOM 1035 C C . SER A 1 129 ? -5.219 3.207 -12.578 1 98.38 129 SER A C 1
ATOM 1037 O O . SER A 1 129 ? -5.137 3.334 -11.352 1 98.38 129 SER A O 1
ATOM 1039 N N . VAL A 1 130 ? -6.324 2.953 -13.242 1 98.44 130 VAL A N 1
ATOM 1040 C CA . VAL A 1 130 ? -7.566 2.637 -12.539 1 98.44 130 VAL A CA 1
ATOM 1041 C C . VAL A 1 130 ? -8.023 1.226 -12.906 1 98.44 130 VAL A C 1
ATOM 1043 O O . VAL A 1 130 ? -7.938 0.819 -14.062 1 98.44 130 VAL A O 1
ATOM 1046 N N . TRP A 1 131 ? -8.469 0.429 -11.922 1 97.19 131 TRP A N 1
ATOM 1047 C CA . TRP A 1 131 ? -9.008 -0.893 -12.227 1 97.19 131 TRP A CA 1
ATOM 1048 C C . TRP A 1 131 ? -10.273 -1.164 -11.414 1 97.19 131 TRP A C 1
ATOM 1050 O O . TRP A 1 131 ? -10.492 -0.551 -10.367 1 97.19 131 TRP A O 1
ATOM 1060 N N . SER A 1 132 ? -11.109 -1.913 -11.992 1 96.62 132 SER A N 1
ATOM 1061 C CA . SER A 1 132 ? -12.32 -2.367 -11.328 1 96.62 132 SER A CA 1
ATOM 1062 C C . SER A 1 132 ? -12.727 -3.758 -11.805 1 96.62 132 SER A C 1
ATOM 1064 O O . SER A 1 132 ? -12.445 -4.137 -12.938 1 96.62 132 SER A O 1
ATOM 1066 N N . TYR A 1 133 ? -13.25 -4.559 -10.875 1 93.25 133 TYR A N 1
ATOM 1067 C CA . TYR A 1 133 ? -13.82 -5.867 -11.172 1 93.25 133 TYR A CA 1
ATOM 1068 C C . TYR A 1 133 ? -15.141 -6.062 -10.445 1 93.25 133 TYR A C 1
ATOM 1070 O O . TYR A 1 133 ? -15.289 -5.648 -9.289 1 93.25 133 TYR A O 1
ATOM 1078 N N . MET B 1 1 ? -0.923 -18.594 18.609 1 73.62 1 MET B N 1
ATOM 1079 C CA . MET B 1 1 ? -0.529 -17.672 17.547 1 73.62 1 MET B CA 1
ATOM 1080 C C . MET B 1 1 ? -0.626 -16.219 18 1 73.62 1 MET B C 1
ATOM 1082 O O . MET B 1 1 ? -1.585 -15.844 18.672 1 73.62 1 MET B O 1
ATOM 1086 N N . ASN B 1 2 ? 0.395 -15.422 17.875 1 91.31 2 ASN B N 1
ATOM 1087 C CA . ASN B 1 2 ? 0.366 -14.031 18.312 1 91.31 2 ASN B CA 1
ATOM 1088 C C . ASN B 1 2 ? -0.525 -13.18 17.406 1 91.31 2 ASN B C 1
ATOM 1090 O O . ASN B 1 2 ? -0.922 -13.617 16.328 1 91.31 2 ASN B O 1
ATOM 1094 N N . LYS B 1 3 ? -1.137 -12.156 17.922 1 95.69 3 LYS B N 1
ATOM 1095 C CA . LYS B 1 3 ? -2.1 -11.273 17.266 1 95.69 3 LYS B CA 1
ATOM 1096 C C . LYS B 1 3 ? -1.623 -10.883 15.875 1 95.69 3 LYS B C 1
ATOM 1098 O O . LYS B 1 3 ? -2.414 -10.859 14.93 1 95.69 3 LYS B O 1
ATOM 1103 N N . LYS B 1 4 ? -0.334 -10.602 15.742 1 97.69 4 LYS B N 1
ATOM 1104 C CA . LYS B 1 4 ? 0.256 -10.242 14.453 1 97.69 4 LYS B CA 1
ATOM 1105 C C . LYS B 1 4 ? 0.074 -11.367 13.438 1 97.69 4 LYS B C 1
ATOM 1107 O O . LYS B 1 4 ? -0.379 -11.133 12.32 1 97.69 4 LYS B O 1
ATOM 1112 N N . ASP B 1 5 ? 0.412 -12.555 13.82 1 97.94 5 ASP B N 1
ATOM 1113 C CA . ASP B 1 5 ? 0.321 -13.695 12.906 1 97.94 5 ASP B CA 1
ATOM 1114 C C . ASP B 1 5 ? -1.129 -13.969 12.516 1 97.94 5 ASP B C 1
ATOM 1116 O O . ASP B 1 5 ? -1.421 -14.25 11.352 1 97.94 5 ASP B O 1
ATOM 1120 N N . GLU B 1 6 ? -2 -13.953 13.484 1 98 6 GLU B N 1
ATOM 1121 C CA . GLU B 1 6 ? -3.42 -14.156 13.211 1 98 6 GLU B CA 1
ATOM 1122 C C . GLU B 1 6 ? -3.949 -13.102 12.242 1 98 6 GLU B C 1
ATOM 1124 O O . GLU B 1 6 ? -4.707 -13.414 11.32 1 98 6 GLU B O 1
ATOM 1129 N N . PHE B 1 7 ? -3.576 -11.852 12.477 1 98.69 7 PHE B N 1
ATOM 1130 C CA . PHE B 1 7 ? -3.969 -10.742 11.609 1 98.69 7 PHE B CA 1
ATOM 1131 C C . PHE B 1 7 ? -3.496 -10.984 10.18 1 98.69 7 PHE B C 1
ATOM 1133 O O . PHE B 1 7 ? -4.285 -10.891 9.234 1 98.69 7 PHE B O 1
ATOM 1140 N N . LEU B 1 8 ? -2.223 -11.336 9.992 1 98.75 8 LEU B N 1
ATOM 1141 C CA . LEU B 1 8 ? -1.648 -11.555 8.672 1 98.75 8 LEU B CA 1
ATOM 1142 C C . LEU B 1 8 ? -2.297 -12.75 7.988 1 98.75 8 LEU B C 1
ATOM 1144 O O . LEU B 1 8 ? -2.434 -12.773 6.762 1 98.75 8 LEU B O 1
ATOM 1148 N N . LYS B 1 9 ? -2.725 -13.695 8.758 1 98.12 9 LYS B N 1
ATOM 1149 C CA . LYS B 1 9 ? -3.363 -14.875 8.188 1 98.12 9 LYS B CA 1
ATOM 1150 C C . LYS B 1 9 ? -4.793 -14.57 7.754 1 98.12 9 LYS B C 1
ATOM 1152 O O . LYS B 1 9 ? -5.332 -15.242 6.867 1 98.12 9 LYS B O 1
ATOM 1157 N N . THR B 1 10 ? -5.414 -13.57 8.32 1 97.75 10 THR B N 1
ATOM 1158 C CA . THR B 1 10 ? -6.832 -13.32 8.086 1 97.75 10 THR B CA 1
ATOM 1159 C C . THR B 1 10 ? -7.023 -12.234 7.035 1 97.75 10 THR B C 1
ATOM 1161 O O . THR B 1 10 ? -7.953 -12.289 6.227 1 97.75 10 THR B O 1
ATOM 1164 N N . GLN B 1 11 ? -6.188 -11.188 7.07 1 98.5 11 GLN B N 1
ATOM 1165 C CA . GLN B 1 11 ? -6.316 -10.133 6.078 1 98.5 11 GLN B CA 1
ATOM 1166 C C . GLN B 1 11 ? -6.074 -10.664 4.668 1 98.5 11 GLN B C 1
ATOM 1168 O O . GLN B 1 11 ? -5.426 -11.695 4.492 1 98.5 11 GLN B O 1
ATOM 1173 N N . LYS B 1 12 ? -6.598 -9.93 3.666 1 98.69 12 LYS B N 1
ATOM 1174 C CA . LYS B 1 12 ? -6.668 -10.531 2.34 1 98.69 12 LYS B CA 1
ATOM 1175 C C . LYS B 1 12 ? -5.82 -9.75 1.337 1 98.69 12 LYS B C 1
ATOM 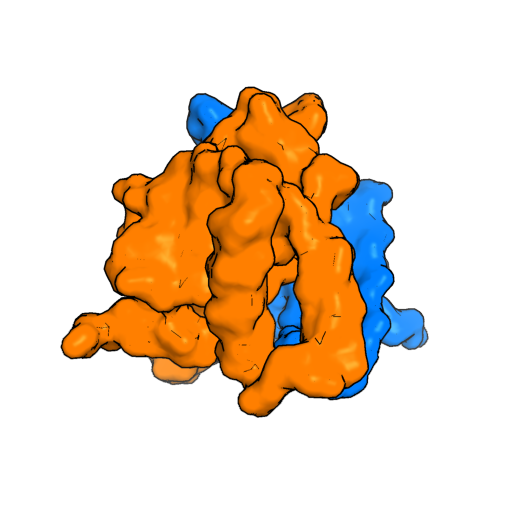1177 O O . LYS B 1 12 ? -5.508 -10.258 0.257 1 98.69 12 LYS B O 1
ATOM 1182 N N . ILE B 1 13 ? -5.488 -8.469 1.61 1 98.88 13 ILE B N 1
ATOM 1183 C CA . ILE B 1 13 ? -4.762 -7.652 0.644 1 98.88 13 ILE B CA 1
ATOM 1184 C C . ILE B 1 13 ? -3.449 -7.168 1.256 1 98.88 13 ILE B C 1
ATOM 1186 O O . ILE B 1 13 ? -3.43 -6.664 2.381 1 98.88 13 ILE B O 1
ATOM 1190 N N . LEU B 1 14 ? -2.377 -7.43 0.676 1 98.94 14 LEU B N 1
ATOM 1191 C CA . LEU B 1 14 ? -1.053 -6.895 0.969 1 98.94 14 LEU B CA 1
ATOM 1192 C C . LEU B 1 14 ? -0.633 -5.875 -0.085 1 98.94 14 LEU B C 1
ATOM 1194 O O . LEU B 1 14 ? -0.726 -6.141 -1.285 1 98.94 14 LEU B O 1
ATOM 1198 N N . ARG B 1 15 ? -0.293 -4.625 0.267 1 98.94 15 ARG B N 1
ATOM 1199 C CA . ARG B 1 15 ? 0.32 -3.699 -0.677 1 98.94 15 ARG B CA 1
ATOM 1200 C C . ARG B 1 15 ? 1.831 -3.895 -0.734 1 98.94 15 ARG B C 1
ATOM 1202 O O . ARG B 1 15 ? 2.514 -3.795 0.287 1 98.94 15 ARG B O 1
ATOM 1209 N N . LEU B 1 16 ? 2.322 -4.195 -1.894 1 98.94 16 LEU B N 1
ATOM 1210 C CA . LEU B 1 16 ? 3.721 -4.52 -2.152 1 98.94 16 LEU B CA 1
ATOM 1211 C C . LEU B 1 16 ? 4.414 -3.379 -2.891 1 98.94 16 LEU B C 1
ATOM 1213 O O . LEU B 1 16 ? 3.91 -2.895 -3.908 1 98.94 16 LEU B O 1
ATOM 1217 N N . ALA B 1 17 ? 5.512 -2.928 -2.355 1 98.88 17 ALA B N 1
ATOM 1218 C CA . ALA B 1 17 ? 6.316 -1.917 -3.039 1 98.88 17 ALA B CA 1
ATOM 1219 C C . ALA B 1 17 ? 7.637 -2.506 -3.525 1 98.88 17 ALA B C 1
ATOM 1221 O O . ALA B 1 17 ? 8.336 -3.184 -2.771 1 98.88 17 ALA B O 1
ATOM 1222 N N . THR B 1 18 ? 7.945 -2.305 -4.727 1 98.69 18 THR B N 1
ATOM 1223 C CA . THR B 1 18 ? 9.203 -2.664 -5.371 1 98.69 18 THR B CA 1
ATOM 1224 C C . THR B 1 18 ? 9.844 -1.443 -6.027 1 98.69 18 THR B C 1
ATOM 1226 O O . THR B 1 18 ? 9.266 -0.353 -6.016 1 98.69 18 THR B O 1
ATOM 1229 N N . ILE B 1 19 ? 11.047 -1.631 -6.504 1 97.56 19 ILE B N 1
ATOM 1230 C CA . ILE B 1 19 ? 11.75 -0.503 -7.109 1 97.56 19 ILE B CA 1
ATOM 1231 C C . ILE B 1 19 ? 11.883 -0.725 -8.609 1 97.56 19 ILE B C 1
ATOM 1233 O O . ILE B 1 19 ? 12.438 -1.732 -9.055 1 97.56 19 ILE B O 1
ATOM 1237 N N . GLY B 1 20 ? 11.266 0.226 -9.32 1 94.19 20 GLY B N 1
ATOM 1238 C CA . GLY B 1 20 ? 11.344 0.17 -10.773 1 94.19 20 GLY B CA 1
ATOM 1239 C C . GLY B 1 20 ? 12.617 0.775 -11.328 1 94.19 20 GLY B C 1
ATOM 1240 O O . GLY B 1 20 ? 13.531 1.123 -10.562 1 94.19 20 GLY B O 1
ATOM 1241 N N . LYS B 1 21 ? 12.5 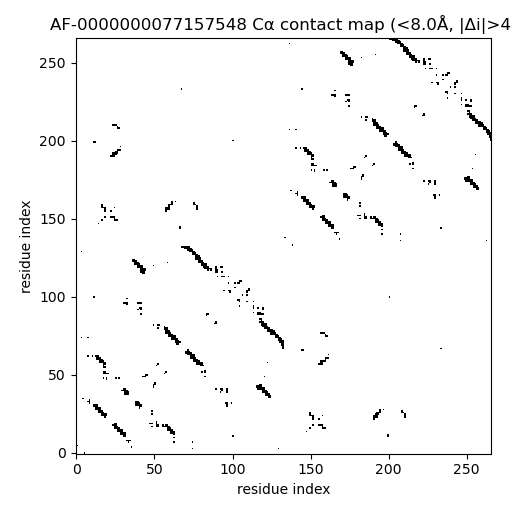0.921 -12.672 1 85.44 21 LYS B N 1
ATOM 1242 C CA . LYS B 1 21 ? 13.609 1.565 -13.359 1 85.44 21 LYS B CA 1
ATOM 1243 C C . LYS B 1 21 ? 13.75 3.025 -12.938 1 85.44 21 LYS B C 1
ATOM 1245 O O . LYS B 1 21 ? 12.781 3.637 -12.477 1 85.44 21 LYS B O 1
ATOM 1250 N N . ASN B 1 22 ? 14.938 3.613 -12.867 1 83.12 22 ASN B N 1
ATOM 1251 C CA . ASN B 1 22 ? 15.227 5.008 -12.547 1 83.12 22 ASN B CA 1
ATOM 1252 C C . ASN B 1 22 ? 14.93 5.32 -11.086 1 83.12 22 ASN B C 1
ATOM 1254 O O . ASN B 1 22 ? 14.508 6.434 -10.766 1 83.12 22 ASN B O 1
ATOM 1258 N N . LYS B 1 23 ? 14.805 4.336 -10.273 1 89.94 23 LYS B N 1
ATOM 1259 C CA . LYS B 1 23 ? 14.625 4.512 -8.828 1 89.94 23 LYS B CA 1
ATOM 1260 C C . LYS B 1 23 ? 13.242 5.078 -8.516 1 89.94 23 LYS B C 1
ATOM 1262 O O . LYS B 1 23 ? 13.117 6.035 -7.75 1 89.94 23 LYS B O 1
ATOM 1267 N N . THR B 1 24 ? 12.289 4.555 -9.25 1 94.5 24 THR B N 1
ATOM 1268 C CA . THR B 1 24 ? 10.906 4.902 -8.969 1 94.5 24 THR B CA 1
ATOM 1269 C C . THR B 1 24 ? 10.203 3.766 -8.227 1 94.5 24 THR B C 1
ATOM 1271 O O . THR B 1 24 ? 10.25 2.611 -8.656 1 94.5 24 THR B O 1
ATOM 1274 N N . PRO B 1 25 ? 9.609 4.133 -7.078 1 98.12 25 PRO B N 1
ATOM 1275 C CA . PRO B 1 25 ? 8.859 3.066 -6.402 1 98.12 25 PRO B CA 1
ATOM 1276 C C . PRO B 1 25 ? 7.629 2.619 -7.184 1 98.12 25 PRO B C 1
ATOM 1278 O O . PRO B 1 25 ? 7.066 3.398 -7.957 1 98.12 25 PRO B O 1
ATOM 1281 N N . HIS B 1 26 ? 7.297 1.395 -7.121 1 98.5 26 HIS B N 1
ATOM 1282 C CA . HIS B 1 26 ? 6.117 0.773 -7.711 1 98.5 26 HIS B CA 1
ATOM 1283 C C . HIS B 1 26 ? 5.297 0.036 -6.656 1 98.5 26 HIS B C 1
ATOM 1285 O O . HIS B 1 26 ? 5.809 -0.853 -5.973 1 98.5 26 HIS B O 1
ATOM 1291 N N . ILE B 1 27 ? 4.043 0.423 -6.465 1 98.75 27 ILE B N 1
ATOM 1292 C CA . ILE B 1 27 ? 3.201 -0.194 -5.445 1 98.75 27 ILE B CA 1
ATOM 1293 C C . ILE B 1 27 ? 2.012 -0.886 -6.105 1 98.75 27 ILE B C 1
ATOM 1295 O O . ILE B 1 27 ? 1.41 -0.346 -7.039 1 98.75 27 ILE B O 1
ATOM 1299 N N . VAL B 1 28 ? 1.657 -2.041 -5.652 1 98.75 28 VAL B N 1
ATOM 1300 C CA . VAL B 1 28 ? 0.487 -2.764 -6.141 1 98.75 28 VAL B CA 1
ATOM 1301 C C . VAL B 1 28 ? -0.169 -3.523 -4.988 1 98.75 28 VAL B C 1
ATOM 1303 O O . VAL B 1 28 ? 0.521 -4.078 -4.129 1 98.75 28 VAL B O 1
ATOM 1306 N N . PRO B 1 29 ? -1.509 -3.494 -4.914 1 98.88 29 PRO B N 1
ATOM 1307 C CA . PRO B 1 29 ? -2.182 -4.441 -4.02 1 98.88 29 PRO B CA 1
ATOM 1308 C C . PRO B 1 29 ? -2.186 -5.867 -4.57 1 98.88 29 PRO B C 1
ATOM 1310 O O . PRO B 1 29 ? -2.4 -6.07 -5.77 1 98.88 29 PRO B O 1
ATOM 1313 N N . VAL B 1 30 ? -1.945 -6.809 -3.678 1 98.88 30 VAL B N 1
ATOM 1314 C CA . VAL B 1 30 ? -1.861 -8.188 -4.141 1 98.88 30 VAL B CA 1
ATOM 1315 C C . VAL B 1 30 ? -2.531 -9.117 -3.125 1 98.88 30 VAL B C 1
ATOM 1317 O O . VAL B 1 30 ? -2.596 -8.797 -1.936 1 98.88 30 VAL B O 1
ATOM 1320 N N . TRP B 1 31 ? -3.02 -10.258 -3.68 1 98.88 31 TRP B N 1
ATOM 1321 C CA . TRP B 1 31 ? -3.365 -11.383 -2.816 1 98.88 31 TRP B CA 1
ATOM 1322 C C . TRP B 1 31 ? -2.111 -12.086 -2.314 1 98.88 31 TRP B C 1
ATOM 1324 O O . TRP B 1 31 ? -1.057 -12.016 -2.949 1 98.88 31 TRP B O 1
ATOM 1334 N N . TYR B 1 32 ? -2.215 -12.695 -1.103 1 98.94 32 TYR B N 1
ATOM 1335 C CA . TYR B 1 32 ? -1.032 -13.312 -0.518 1 98.94 32 TYR B CA 1
ATOM 1336 C C . TYR B 1 32 ? -1.42 -14.469 0.399 1 98.94 32 TYR B C 1
ATOM 1338 O O . TYR B 1 32 ? -2.59 -14.617 0.757 1 98.94 32 TYR B O 1
ATOM 1346 N N . ARG B 1 33 ? -0.494 -15.273 0.687 1 98.81 33 ARG B N 1
ATOM 1347 C CA . ARG B 1 33 ? -0.543 -16.25 1.771 1 98.81 33 ARG B CA 1
ATOM 1348 C C . ARG B 1 33 ? 0.619 -16.047 2.738 1 98.81 33 ARG B C 1
ATOM 1350 O O . ARG B 1 33 ? 1.766 -15.891 2.314 1 98.81 33 ARG B O 1
ATOM 1357 N N . TYR B 1 34 ? 0.303 -15.977 4.016 1 98.75 34 TYR B N 1
ATOM 1358 C CA . TYR B 1 34 ? 1.301 -15.883 5.078 1 98.75 34 TYR B CA 1
ATOM 1359 C C . TYR B 1 34 ? 1.481 -17.234 5.777 1 98.75 34 TYR B C 1
ATOM 1361 O O . TYR B 1 34 ? 0.512 -17.828 6.254 1 98.75 34 TYR B O 1
ATOM 1369 N N . SER B 1 35 ? 2.67 -17.719 5.836 1 96.5 35 SER B N 1
ATOM 1370 C CA . SER B 1 35 ? 2.949 -19.047 6.379 1 96.5 35 SER B CA 1
ATOM 1371 C C . SER B 1 35 ? 3.402 -18.969 7.832 1 96.5 35 SER B C 1
ATOM 1373 O O . SER B 1 35 ? 3.775 -19.984 8.43 1 96.5 35 SER B O 1
ATOM 1375 N N . GLY B 1 36 ? 3.469 -17.844 8.445 1 94.81 36 GLY B N 1
ATOM 1376 C CA . GLY B 1 36 ? 4.023 -17.641 9.773 1 94.81 36 GLY B CA 1
ATOM 1377 C C . GLY B 1 36 ? 5.371 -16.938 9.758 1 94.81 36 GLY B C 1
ATOM 1378 O O . GLY B 1 36 ? 5.734 -16.266 10.719 1 94.81 36 GLY B O 1
ATOM 1379 N N . LYS B 1 37 ? 6.094 -17.109 8.648 1 96.06 37 LYS B N 1
ATOM 1380 C CA . LYS B 1 37 ? 7.43 -16.547 8.578 1 96.06 37 LYS B CA 1
ATOM 1381 C C . LYS B 1 37 ? 7.613 -15.742 7.285 1 96.06 37 LYS B C 1
ATOM 1383 O O . LYS B 1 37 ? 8.43 -14.82 7.23 1 96.06 37 LYS B O 1
ATOM 1388 N N . LYS B 1 38 ? 6.938 -16.234 6.285 1 98.5 38 LYS B N 1
ATOM 1389 C CA . LYS B 1 38 ? 7.117 -15.656 4.953 1 98.5 38 LYS B CA 1
ATOM 1390 C C . LYS B 1 38 ? 5.77 -15.344 4.305 1 98.5 38 LYS B C 1
ATOM 1392 O O . LYS B 1 38 ? 4.734 -15.852 4.734 1 98.5 38 LYS B O 1
ATOM 1397 N N . PHE B 1 39 ? 5.828 -14.484 3.312 1 98.94 39 PHE B N 1
ATOM 1398 C CA . PHE B 1 39 ? 4.691 -14.242 2.432 1 98.94 39 PHE B CA 1
ATOM 1399 C C . PHE B 1 39 ? 4.91 -14.898 1.072 1 98.94 39 PHE B C 1
ATOM 1401 O O . PHE B 1 39 ? 6.039 -14.93 0.57 1 98.94 39 PHE B O 1
ATOM 1408 N N . HIS B 1 40 ? 3.826 -15.32 0.49 1 98.94 40 HIS B N 1
ATOM 1409 C CA . HIS B 1 40 ? 3.818 -15.789 -0.893 1 98.94 40 HIS B CA 1
ATOM 1410 C C . HIS B 1 40 ? 2.76 -15.055 -1.714 1 98.94 40 HIS B C 1
ATOM 1412 O O . HIS B 1 40 ? 1.608 -14.945 -1.291 1 98.94 40 HIS B O 1
ATOM 1418 N N . ILE B 1 41 ? 3.209 -14.617 -2.854 1 98.94 41 ILE B N 1
ATOM 1419 C CA . ILE B 1 41 ? 2.348 -13.922 -3.805 1 98.94 41 ILE B CA 1
ATOM 1420 C C . ILE B 1 41 ? 2.434 -14.602 -5.172 1 98.94 41 ILE B C 1
ATOM 1422 O O . ILE B 1 41 ? 3.527 -14.828 -5.688 1 98.94 41 ILE B O 1
ATOM 1426 N N . GLY B 1 42 ? 1.263 -14.961 -5.691 1 98.94 42 GLY B N 1
ATOM 1427 C CA . GLY B 1 42 ? 1.238 -15.445 -7.059 1 98.94 42 GLY B CA 1
ATOM 1428 C C . GLY B 1 42 ? 1.146 -14.336 -8.094 1 98.94 42 GLY B C 1
ATOM 1429 O O . GLY B 1 42 ? 0.394 -13.375 -7.91 1 98.94 42 GLY B O 1
ATOM 1430 N N . THR B 1 43 ? 1.967 -14.414 -9.141 1 98.75 43 THR B N 1
ATOM 1431 C CA . THR B 1 43 ? 1.915 -13.422 -10.203 1 98.75 43 THR B CA 1
ATOM 1432 C C . THR B 1 43 ? 2.457 -14 -11.508 1 98.75 43 THR B C 1
ATOM 1434 O O . THR B 1 43 ? 2.521 -15.219 -11.68 1 98.75 43 THR B O 1
ATOM 1437 N N . ASN B 1 44 ? 2.609 -13.109 -12.477 1 98.19 44 ASN B N 1
ATOM 1438 C CA . ASN B 1 44 ? 3.186 -13.43 -13.781 1 98.19 44 ASN B CA 1
ATOM 1439 C C . ASN B 1 44 ? 4.508 -12.703 -14 1 98.19 44 ASN B C 1
ATOM 1441 O O . ASN B 1 44 ? 4.66 -11.547 -13.594 1 98.19 44 ASN B O 1
ATOM 1445 N N . THR B 1 45 ? 5.469 -13.375 -14.703 1 98.38 45 THR B N 1
ATOM 1446 C CA . THR B 1 45 ? 6.816 -12.836 -14.875 1 98.38 45 THR B CA 1
ATOM 1447 C C . THR B 1 45 ? 6.789 -11.57 -15.719 1 98.38 45 THR B C 1
ATOM 1449 O O . THR B 1 45 ? 7.773 -10.828 -15.766 1 98.38 45 THR B O 1
ATOM 1452 N N . ARG B 1 46 ? 5.66 -11.297 -16.328 1 98.25 46 ARG B N 1
ATOM 1453 C CA . ARG B 1 46 ? 5.551 -10.125 -17.188 1 98.25 46 ARG B CA 1
ATOM 1454 C C . ARG B 1 46 ? 5.133 -8.891 -16.391 1 98.25 46 ARG B C 1
ATOM 1456 O O . ARG B 1 46 ? 5.195 -7.77 -16.891 1 98.25 46 ARG B O 1
ATOM 1463 N N . THR B 1 47 ? 4.656 -9.109 -15.195 1 98.31 47 THR B N 1
ATOM 1464 C CA . THR B 1 47 ? 4.223 -7.965 -14.391 1 98.31 47 THR B CA 1
ATOM 1465 C C . THR B 1 47 ? 5.406 -7.07 -14.039 1 98.31 47 THR B C 1
ATOM 1467 O O . THR B 1 47 ? 6.539 -7.547 -13.922 1 98.31 47 THR B O 1
ATOM 1470 N N . GLN B 1 48 ? 5.16 -5.816 -13.859 1 97.75 48 GLN B N 1
ATOM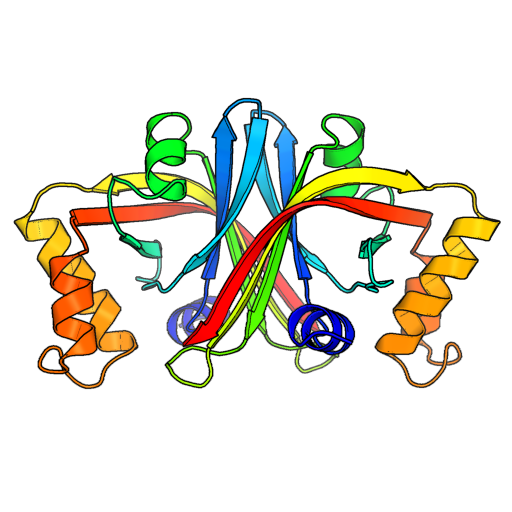 1471 C CA . GLN B 1 48 ? 6.199 -4.863 -13.492 1 97.75 48 GLN B CA 1
ATOM 1472 C C . GLN B 1 48 ? 6.852 -5.238 -12.164 1 97.75 48 GLN B C 1
ATOM 1474 O O . GLN B 1 48 ? 8.062 -5.102 -12 1 97.75 48 GLN B O 1
ATOM 1479 N N . LYS B 1 49 ? 6.004 -5.691 -11.18 1 98.44 49 LYS B N 1
ATOM 1480 C CA . LYS B 1 49 ? 6.566 -6.086 -9.891 1 98.44 49 LYS B CA 1
ATOM 1481 C C . LYS B 1 49 ? 7.582 -7.211 -10.055 1 98.44 49 LYS B C 1
ATOM 1483 O O . LYS B 1 49 ? 8.648 -7.188 -9.438 1 98.44 49 LYS B O 1
ATOM 1488 N N . ALA B 1 50 ? 7.27 -8.18 -10.844 1 98.62 50 ALA B N 1
ATOM 1489 C CA . ALA B 1 50 ? 8.195 -9.289 -11.062 1 98.62 50 ALA B CA 1
ATOM 1490 C C . ALA B 1 50 ? 9.453 -8.82 -11.789 1 98.62 50 ALA B C 1
ATOM 1492 O O . ALA B 1 50 ? 10.562 -9.195 -11.414 1 98.62 50 ALA B O 1
ATOM 1493 N N . LYS B 1 51 ? 9.297 -8.016 -12.789 1 98.31 51 LYS B N 1
ATOM 1494 C CA . LYS B 1 51 ? 10.438 -7.469 -13.508 1 98.31 51 LYS B CA 1
ATOM 1495 C C . LYS B 1 51 ? 11.344 -6.668 -12.578 1 98.31 51 LYS B C 1
ATOM 1497 O O . LYS B 1 51 ? 12.57 -6.777 -12.648 1 98.31 51 LYS B O 1
ATOM 1502 N N . ASN B 1 52 ? 10.727 -5.824 -11.773 1 98.19 52 ASN B N 1
ATOM 1503 C CA . ASN B 1 52 ? 11.5 -5.051 -10.805 1 98.19 52 ASN B CA 1
ATOM 1504 C C . ASN B 1 52 ? 12.344 -5.953 -9.906 1 98.19 52 ASN B C 1
ATOM 1506 O O . ASN B 1 52 ? 13.516 -5.668 -9.664 1 98.19 52 ASN B O 1
ATOM 1510 N N . LEU B 1 53 ? 11.734 -7.066 -9.469 1 98.12 53 LEU B N 1
ATOM 1511 C CA . LEU B 1 53 ? 12.344 -7.91 -8.445 1 98.12 53 LEU B CA 1
ATOM 1512 C C . LEU B 1 53 ? 13.477 -8.742 -9.031 1 98.12 53 LEU B C 1
ATOM 1514 O O . LEU B 1 53 ? 14.336 -9.234 -8.297 1 98.12 53 LEU B O 1
ATOM 1518 N N . LYS B 1 54 ? 13.547 -8.875 -10.32 1 97.31 54 LYS B N 1
ATOM 1519 C CA . LYS B 1 54 ? 14.68 -9.516 -10.992 1 97.31 54 LYS B CA 1
ATOM 1520 C C . LYS B 1 54 ? 15.93 -8.633 -10.914 1 97.31 54 LYS B C 1
ATOM 15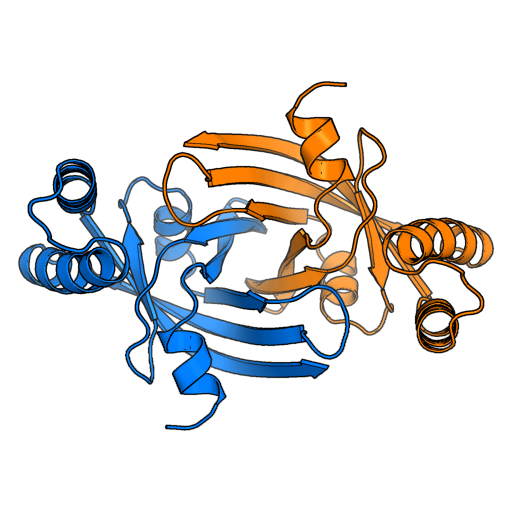22 O O . LYS B 1 54 ? 17.047 -9.141 -10.945 1 97.31 54 LYS B O 1
ATOM 1527 N N . LYS B 1 55 ? 15.734 -7.355 -10.766 1 96.5 55 LYS B N 1
ATOM 1528 C CA . LYS B 1 55 ? 16.844 -6.402 -10.758 1 96.5 55 LYS B CA 1
ATOM 1529 C C . LYS B 1 55 ? 17.203 -5.992 -9.336 1 96.5 55 LYS B C 1
ATOM 1531 O O . LYS B 1 55 ? 18.375 -5.746 -9.031 1 96.5 55 LYS B O 1
ATOM 1536 N N . ASN B 1 56 ? 16.297 -5.809 -8.523 1 97 56 ASN B N 1
ATOM 1537 C CA . ASN B 1 56 ? 16.406 -5.449 -7.109 1 97 56 ASN B CA 1
ATOM 1538 C C . ASN B 1 56 ? 15.422 -6.234 -6.254 1 97 56 ASN B C 1
ATOM 1540 O O . ASN B 1 56 ? 14.211 -5.988 -6.309 1 97 56 ASN B O 1
ATOM 1544 N N . ASN B 1 57 ? 15.906 -7.113 -5.402 1 98 57 ASN B N 1
ATOM 1545 C CA . ASN B 1 57 ? 15.016 -8.047 -4.719 1 98 57 ASN B CA 1
ATOM 1546 C C . ASN B 1 57 ? 14.531 -7.477 -3.391 1 98 57 ASN B C 1
ATOM 1548 O O . ASN B 1 57 ? 13.922 -8.188 -2.59 1 98 57 ASN B O 1
ATOM 1552 N N . ARG B 1 58 ? 14.852 -6.207 -3.111 1 97.94 58 ARG B N 1
ATOM 1553 C CA . ARG B 1 58 ? 14.352 -5.555 -1.905 1 97.94 58 ARG B CA 1
ATOM 1554 C C . ARG B 1 58 ? 12.898 -5.141 -2.068 1 97.94 58 ARG B C 1
ATOM 1556 O O . ARG B 1 58 ? 12.5 -4.633 -3.121 1 97.94 58 ARG B O 1
ATOM 1563 N N . VAL B 1 59 ? 12.086 -5.387 -1.038 1 98.69 59 VAL B N 1
ATOM 1564 C CA . VAL B 1 59 ? 10.664 -5.066 -1.084 1 98.69 59 VAL B CA 1
ATOM 1565 C C . VAL B 1 59 ? 10.242 -4.414 0.23 1 98.69 59 VAL B C 1
ATOM 1567 O O . VAL B 1 59 ? 10.953 -4.504 1.232 1 98.69 59 VAL B O 1
ATOM 1570 N N . SER B 1 60 ? 9.18 -3.732 0.246 1 98.81 60 SER B N 1
ATOM 1571 C CA . SER B 1 60 ? 8.406 -3.324 1.411 1 98.81 60 SER B CA 1
ATOM 1572 C C . SER B 1 60 ? 6.941 -3.729 1.268 1 98.81 60 SER B C 1
ATOM 1574 O O . SER B 1 60 ? 6.449 -3.918 0.152 1 98.81 60 SER B O 1
ATOM 1576 N N . PHE B 1 61 ? 6.273 -3.969 2.357 1 98.94 61 PHE B N 1
ATOM 1577 C CA . PHE B 1 61 ? 4.895 -4.438 2.322 1 98.94 61 PHE B CA 1
ATOM 1578 C C . PHE B 1 61 ? 4.086 -3.832 3.465 1 98.94 61 PHE B C 1
ATOM 1580 O O . PHE B 1 61 ? 4.652 -3.451 4.496 1 98.94 61 PHE B O 1
ATOM 1587 N N . CYS B 1 62 ? 2.83 -3.719 3.271 1 98.94 62 CYS B N 1
ATOM 1588 C CA . CYS B 1 62 ? 1.909 -3.199 4.277 1 98.94 62 CYS B CA 1
ATOM 1589 C C . CYS B 1 62 ? 0.57 -3.926 4.215 1 98.94 62 CYS B C 1
ATOM 1591 O O . CYS B 1 62 ? 0.007 -4.109 3.135 1 98.94 62 CYS B O 1
ATOM 1593 N N . VAL B 1 63 ? 0.131 -4.453 5.277 1 98.94 63 VAL B N 1
ATOM 1594 C CA . VAL B 1 63 ? -1.214 -4.961 5.52 1 98.94 63 VAL B CA 1
ATOM 1595 C C . VAL B 1 63 ? -1.866 -4.18 6.656 1 98.94 63 VAL B C 1
ATOM 1597 O O . VAL B 1 63 ? -1.337 -4.137 7.77 1 98.94 63 VAL B O 1
ATOM 1600 N N . ASP B 1 64 ? -2.982 -3.523 6.324 1 98.81 64 ASP B N 1
ATOM 1601 C CA . ASP B 1 64 ? -3.549 -2.666 7.359 1 98.81 64 ASP B CA 1
ATOM 1602 C C . ASP B 1 64 ? -5.07 -2.623 7.266 1 98.81 64 ASP B C 1
ATOM 1604 O O . ASP B 1 64 ? -5.645 -2.98 6.234 1 98.81 64 ASP B O 1
ATOM 1608 N N . THR B 1 65 ? -5.703 -2.307 8.375 1 98.25 65 THR B N 1
ATOM 1609 C CA . THR B 1 65 ? -7.145 -2.115 8.469 1 98.25 65 THR B CA 1
ATOM 1610 C C . THR B 1 65 ? -7.473 -0.915 9.352 1 98.25 65 THR B C 1
ATOM 1612 O O . THR B 1 65 ? -6.668 -0.521 10.195 1 98.25 65 THR B O 1
ATOM 1615 N N . GLY B 1 66 ? -8.656 -0.348 9.062 1 97.62 66 GLY B N 1
ATOM 1616 C CA . GLY B 1 66 ? -9.148 0.725 9.906 1 97.62 66 GLY B CA 1
ATOM 1617 C C . GLY B 1 66 ? -8.703 2.1 9.453 1 97.62 66 GLY B C 1
ATOM 1618 O O . GLY B 1 66 ? -7.672 2.236 8.789 1 97.62 66 GLY B O 1
ATOM 1619 N N . VAL B 1 67 ? -9.484 3.096 9.844 1 96.12 67 VAL B N 1
ATOM 1620 C CA . VAL B 1 67 ? -9.195 4.488 9.531 1 96.12 67 VAL B CA 1
ATOM 1621 C C . VAL B 1 67 ? -9.008 5.285 10.82 1 96.12 67 VAL B C 1
ATOM 1623 O O . VAL B 1 67 ? -8.055 6.055 10.953 1 96.12 67 VAL B O 1
ATOM 1626 N N . ASN B 1 68 ? -9.867 5.039 11.781 1 92.5 68 ASN B N 1
ATOM 1627 C CA . ASN B 1 68 ? -9.844 5.758 13.047 1 92.5 68 ASN B CA 1
ATOM 1628 C C . ASN B 1 68 ? -9.672 4.809 14.227 1 92.5 68 ASN B C 1
ATOM 1630 O O . ASN B 1 68 ? -10.18 3.686 14.203 1 92.5 68 ASN B O 1
ATOM 1634 N N . ALA B 1 69 ? -9.031 5.312 15.242 1 92.5 69 ALA B N 1
ATOM 1635 C CA . ALA B 1 69 ? -8.984 4.566 16.5 1 92.5 69 ALA B CA 1
ATOM 1636 C C . ALA B 1 69 ? -10.391 4.246 17 1 92.5 69 ALA B C 1
ATOM 1638 O O . ALA B 1 69 ? -11.312 5.043 16.828 1 92.5 69 ALA B O 1
ATOM 1639 N N . PRO B 1 70 ? -10.539 3.08 17.688 1 93.31 70 PRO B N 1
ATOM 1640 C CA . PRO B 1 70 ? -9.562 2.068 18.094 1 93.31 70 PRO B CA 1
ATOM 1641 C C . PRO B 1 70 ? -9.484 0.899 17.109 1 93.31 70 PRO B C 1
ATOM 1643 O O . PRO B 1 70 ? -9.117 -0.213 17.5 1 93.31 70 PRO B O 1
ATOM 1646 N N . ASN B 1 71 ? -9.961 1.155 15.859 1 94.44 71 ASN B N 1
ATOM 1647 C CA . ASN B 1 71 ? -10.086 0.049 14.922 1 94.44 71 ASN B CA 1
ATOM 1648 C C . ASN B 1 71 ? -8.891 -0.01 13.969 1 94.44 71 ASN B C 1
ATOM 1650 O O . ASN B 1 71 ? -8.961 -0.651 12.922 1 94.44 71 ASN B O 1
ATOM 1654 N N . ILE B 1 72 ? -7.82 0.646 14.336 1 97.88 72 ILE B N 1
ATOM 1655 C CA . ILE B 1 72 ? -6.629 0.687 13.5 1 97.88 72 ILE B CA 1
ATOM 1656 C C . ILE B 1 72 ? -5.684 -0.448 13.891 1 97.88 72 ILE B C 1
ATOM 1658 O O . ILE B 1 72 ? -5.344 -0.602 15.062 1 97.88 72 ILE B O 1
ATOM 1662 N N . TYR B 1 73 ? -5.309 -1.247 13.016 1 98.62 73 TYR B N 1
ATOM 1663 C CA . TYR B 1 73 ? -4.258 -2.248 13.172 1 98.62 73 TYR B CA 1
ATOM 1664 C C . TYR B 1 73 ? -3.488 -2.439 11.867 1 98.62 73 TYR B C 1
ATOM 1666 O O . TYR B 1 73 ? -4.074 -2.42 10.781 1 98.62 73 TYR B O 1
ATOM 1674 N N . GLY B 1 74 ? -2.193 -2.527 11.922 1 98.69 74 GLY B N 1
ATOM 1675 C CA . GLY B 1 74 ? -1.414 -2.699 10.711 1 98.69 74 GLY B CA 1
ATOM 1676 C C . GLY B 1 74 ? -0.056 -3.328 10.953 1 98.69 74 GLY B C 1
ATOM 1677 O O . GLY B 1 74 ? 0.488 -3.234 12.055 1 98.69 74 GLY B O 1
ATOM 1678 N N . VAL B 1 75 ? 0.386 -3.994 9.977 1 98.88 75 VAL B N 1
ATOM 1679 C CA . VAL B 1 75 ? 1.731 -4.555 9.898 1 98.88 75 VAL B CA 1
ATOM 1680 C C . VAL B 1 75 ? 2.432 -4.039 8.641 1 98.88 75 VAL B C 1
ATOM 1682 O O . VAL B 1 75 ? 1.88 -4.117 7.539 1 98.88 75 VAL B O 1
ATOM 1685 N N . MET B 1 76 ? 3.545 -3.428 8.773 1 98.75 76 MET B N 1
ATOM 1686 C CA . MET B 1 76 ? 4.387 -3.053 7.641 1 98.75 76 MET B CA 1
ATOM 1687 C C . MET B 1 76 ? 5.809 -3.578 7.824 1 98.75 76 MET B C 1
ATOM 1689 O O . MET B 1 76 ? 6.211 -3.914 8.938 1 98.75 76 MET B O 1
ATOM 1693 N N . GLY B 1 77 ? 6.488 -3.652 6.699 1 98.38 77 GLY B N 1
ATOM 1694 C CA . GLY B 1 77 ? 7.844 -4.164 6.824 1 98.38 77 GLY B CA 1
ATOM 1695 C C . GLY B 1 77 ? 8.633 -4.086 5.531 1 98.38 77 GLY B C 1
ATOM 1696 O O . GLY B 1 77 ? 8.141 -3.551 4.531 1 98.38 77 GLY B O 1
ATOM 1697 N N . GLN B 1 78 ? 9.898 -4.477 5.68 1 98.5 78 GLN B N 1
ATOM 1698 C CA . GLN B 1 78 ? 10.852 -4.594 4.578 1 98.5 78 GLN B CA 1
ATOM 1699 C C . GLN B 1 78 ? 11.539 -5.953 4.59 1 98.5 78 GLN B C 1
ATOM 1701 O O . GLN B 1 78 ? 11.617 -6.609 5.633 1 98.5 78 GLN B O 1
ATOM 1706 N N . GLY B 1 79 ? 11.969 -6.344 3.479 1 98.25 79 GLY B N 1
ATOM 1707 C CA . GLY B 1 79 ? 12.688 -7.602 3.369 1 98.25 79 GLY B CA 1
ATOM 1708 C C . GLY B 1 79 ? 13.211 -7.871 1.97 1 98.25 79 GLY B C 1
ATOM 1709 O O . GLY B 1 79 ? 13.336 -6.949 1.16 1 98.25 79 GLY B O 1
ATOM 1710 N N . LYS B 1 80 ? 13.609 -9.117 1.751 1 98.56 80 LYS B N 1
ATOM 1711 C CA . LYS B 1 80 ? 14.07 -9.57 0.442 1 98.56 80 LYS B CA 1
ATOM 1712 C C . LYS B 1 80 ? 13.086 -10.562 -0.173 1 98.56 80 LYS B C 1
ATOM 1714 O O . LYS B 1 80 ? 12.297 -11.18 0.539 1 98.56 80 LYS B O 1
ATOM 1719 N N . SER B 1 81 ? 13.172 -10.625 -1.462 1 98.75 81 SER B N 1
ATOM 1720 C CA . SER B 1 81 ? 12.273 -11.539 -2.156 1 98.75 81 SER B CA 1
ATOM 1721 C C . SER B 1 81 ? 13.047 -12.539 -3.004 1 98.75 81 SER B C 1
ATOM 1723 O O . SER B 1 81 ? 14.172 -12.266 -3.424 1 98.75 81 SER B O 1
ATOM 1725 N N . ASN B 1 82 ? 12.461 -13.688 -3.162 1 98.62 82 ASN B N 1
ATOM 1726 C CA . ASN B 1 82 ? 12.875 -14.688 -4.137 1 98.62 82 ASN B CA 1
ATOM 1727 C C . ASN B 1 82 ? 11.781 -14.953 -5.172 1 98.62 82 ASN B C 1
ATOM 1729 O O . ASN B 1 82 ? 10.602 -15.039 -4.824 1 98.62 82 ASN B O 1
ATOM 1733 N N . LEU B 1 83 ? 12.258 -15 -6.414 1 98.62 83 LEU B N 1
ATOM 1734 C CA . LEU B 1 83 ? 11.312 -15.391 -7.457 1 98.62 83 LEU B CA 1
ATOM 1735 C C . LEU B 1 83 ? 11.391 -16.891 -7.727 1 98.62 83 LEU B C 1
ATOM 1737 O O . LEU B 1 83 ? 12.422 -17.391 -8.18 1 98.62 83 LEU B O 1
ATOM 1741 N N . ILE B 1 84 ? 10.328 -17.578 -7.391 1 98.81 84 ILE B N 1
ATOM 1742 C CA . ILE B 1 84 ? 10.219 -19 -7.672 1 98.81 84 ILE B CA 1
ATOM 1743 C C . ILE B 1 84 ? 9.539 -19.203 -9.023 1 98.81 84 ILE B C 1
ATOM 1745 O O . ILE B 1 84 ? 8.414 -18.75 -9.242 1 98.81 84 ILE B O 1
ATOM 1749 N N . THR B 1 85 ? 10.195 -19.953 -9.969 1 98.56 85 THR B N 1
ATOM 1750 C CA . THR B 1 85 ? 9.633 -20.094 -11.305 1 98.56 85 THR B CA 1
ATOM 1751 C C . THR B 1 85 ? 9.492 -21.562 -11.695 1 98.56 85 THR B C 1
ATOM 1753 O O . THR B 1 85 ? 8.953 -21.875 -12.758 1 98.56 85 THR B O 1
ATOM 1756 N N . GLU B 1 86 ? 9.961 -22.438 -10.805 1 98.56 86 GLU B N 1
ATOM 1757 C CA . GLU B 1 86 ? 9.766 -23.859 -11.07 1 98.56 86 GLU B CA 1
ATOM 1758 C C . GLU B 1 86 ? 8.281 -24.219 -11.133 1 98.56 86 GLU B C 1
ATOM 1760 O O . GLU B 1 86 ? 7.566 -24.078 -10.141 1 98.56 86 GLU B O 1
ATOM 1765 N N 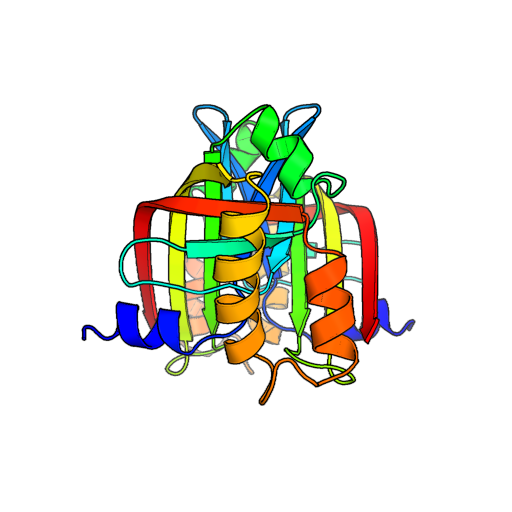. LYS B 1 87 ? 7.848 -24.797 -12.234 1 98.31 87 LYS B N 1
ATOM 1766 C CA . LYS B 1 87 ? 6.438 -24.938 -12.586 1 98.31 87 LYS B CA 1
ATOM 1767 C C . LYS B 1 87 ? 5.668 -25.688 -11.508 1 98.31 87 LYS B C 1
ATOM 1769 O O . LYS B 1 87 ? 4.605 -25.25 -11.062 1 98.31 87 LYS B O 1
ATOM 1774 N N . LYS B 1 88 ? 6.109 -26.844 -11.094 1 98.31 88 LYS B N 1
ATOM 1775 C CA . LYS B 1 88 ? 5.387 -27.672 -10.117 1 98.31 88 LYS B CA 1
ATOM 1776 C C . LYS B 1 88 ? 5.246 -26.922 -8.789 1 98.31 88 LYS B C 1
ATOM 1778 O O . LYS B 1 88 ? 4.176 -26.953 -8.18 1 98.31 88 LYS B O 1
ATOM 1783 N N . LYS B 1 89 ? 6.344 -26.266 -8.352 1 98.56 89 LYS B N 1
ATOM 1784 C CA . LYS B 1 89 ? 6.324 -25.516 -7.102 1 98.56 89 LYS B CA 1
ATOM 1785 C C . LYS B 1 89 ? 5.387 -24.312 -7.207 1 98.56 89 LYS B C 1
ATOM 1787 O O . LYS B 1 89 ? 4.629 -24.031 -6.277 1 98.56 89 LYS B O 1
ATOM 1792 N N . VAL B 1 90 ? 5.469 -23.656 -8.352 1 98.81 90 VAL B N 1
ATOM 1793 C CA . VAL B 1 90 ? 4.609 -22.516 -8.586 1 98.81 90 VAL B CA 1
ATOM 1794 C C . VAL B 1 90 ? 3.145 -22.922 -8.484 1 98.81 90 VAL B C 1
ATOM 1796 O O . VAL B 1 90 ? 2.365 -22.312 -7.75 1 98.81 90 VAL B O 1
ATOM 1799 N N . LYS B 1 91 ? 2.721 -23.969 -9.133 1 98.5 91 LYS B N 1
ATOM 1800 C CA . LYS B 1 91 ? 1.331 -24.406 -9.148 1 98.5 91 LYS B CA 1
ATOM 1801 C C . LYS B 1 91 ? 0.863 -24.797 -7.746 1 98.5 91 LYS B C 1
ATOM 1803 O O . LYS B 1 91 ? -0.252 -24.453 -7.344 1 98.5 91 LYS B O 1
ATOM 1808 N N . THR B 1 92 ? 1.713 -25.469 -7.055 1 98.56 92 THR B N 1
ATOM 1809 C CA . THR B 1 92 ? 1.374 -25.906 -5.707 1 98.56 92 THR B CA 1
ATOM 1810 C C . THR B 1 92 ? 1.119 -24.719 -4.793 1 98.56 92 THR B C 1
ATOM 1812 O O . THR B 1 92 ? 0.098 -24.672 -4.102 1 98.56 92 THR B O 1
ATOM 1815 N N . ILE B 1 93 ? 2.027 -23.766 -4.777 1 98.75 93 ILE B N 1
ATOM 1816 C CA . ILE B 1 93 ? 1.913 -22.594 -3.904 1 98.75 93 ILE B CA 1
ATOM 1817 C C . ILE B 1 93 ? 0.753 -21.719 -4.363 1 98.75 93 ILE B C 1
ATOM 1819 O O . ILE B 1 93 ? -0.022 -21.219 -3.543 1 98.75 93 ILE B O 1
ATOM 1823 N N . ALA B 1 94 ? 0.617 -21.547 -5.695 1 98.81 94 ALA B N 1
ATOM 1824 C CA . ALA B 1 94 ? -0.461 -20.734 -6.246 1 98.81 94 ALA B CA 1
ATOM 1825 C C . ALA B 1 94 ? -1.826 -21.281 -5.832 1 98.81 94 ALA B C 1
ATOM 1827 O O . ALA B 1 94 ? -2.723 -20.516 -5.473 1 98.81 94 ALA B O 1
ATOM 1828 N N . LYS B 1 95 ? -1.998 -22.578 -5.895 1 98.69 95 LYS B N 1
ATOM 1829 C CA . LYS B 1 95 ? -3.256 -23.188 -5.484 1 98.69 95 LYS B CA 1
ATOM 1830 C C . LYS B 1 95 ? -3.576 -22.875 -4.027 1 98.69 95 LYS B C 1
ATOM 1832 O O . LYS B 1 95 ? -4.719 -22.547 -3.693 1 98.69 95 LYS B O 1
ATOM 1837 N N . LYS B 1 96 ? -2.568 -22.984 -3.156 1 98.38 96 LYS B N 1
ATOM 1838 C CA . LYS B 1 96 ? -2.76 -22.672 -1.742 1 98.38 96 LYS B CA 1
ATOM 1839 C C . LYS B 1 96 ? -3.186 -21.219 -1.547 1 98.38 96 LYS B C 1
ATOM 1841 O O . LYS B 1 96 ? -4.047 -20.938 -0.714 1 98.38 96 LYS B O 1
ATOM 1846 N N . ILE B 1 97 ? -2.598 -20.297 -2.305 1 98.69 97 ILE B N 1
ATOM 1847 C CA . ILE B 1 97 ? -2.961 -18.891 -2.229 1 98.69 97 ILE B CA 1
ATOM 1848 C C . ILE B 1 97 ? -4.41 -18.703 -2.67 1 98.69 97 ILE B C 1
ATOM 1850 O O . ILE B 1 97 ? -5.211 -18.094 -1.956 1 98.69 97 ILE B O 1
ATOM 1854 N N . LEU B 1 98 ? -4.746 -19.266 -3.846 1 98.56 98 LEU B N 1
ATOM 1855 C CA . LEU B 1 98 ? -6.062 -19.031 -4.434 1 98.56 98 LEU B CA 1
ATOM 1856 C C . LEU B 1 98 ? -7.164 -19.625 -3.561 1 98.56 98 LEU B C 1
ATOM 1858 O O . LEU B 1 98 ? -8.266 -19.078 -3.494 1 98.56 98 LEU B O 1
ATOM 1862 N N . LEU B 1 99 ? -6.906 -20.656 -2.854 1 98.12 99 LEU B N 1
ATOM 1863 C CA . LEU B 1 99 ? -7.891 -21.297 -1.992 1 98.12 99 LEU B CA 1
ATOM 1864 C C . LEU B 1 99 ? -8.211 -20.422 -0.783 1 98.12 99 LEU B C 1
ATOM 1866 O O . LEU B 1 99 ? -9.203 -20.656 -0.092 1 98.12 99 LEU B O 1
ATOM 1870 N N . ARG B 1 100 ? -7.395 -19.453 -0.47 1 97.94 100 ARG B N 1
ATOM 1871 C CA . ARG B 1 100 ? -7.727 -18.469 0.56 1 97.94 100 ARG B CA 1
ATOM 1872 C C . ARG B 1 100 ? -8.828 -17.531 0.088 1 97.94 100 ARG B C 1
ATOM 1874 O O . ARG B 1 100 ? -9.508 -16.906 0.903 1 97.94 100 ARG B O 1
ATOM 1881 N N . TYR B 1 101 ? -8.969 -17.344 -1.212 1 97.75 101 TYR B N 1
ATOM 1882 C CA . TYR B 1 101 ? -9.844 -16.312 -1.747 1 97.75 101 TYR B CA 1
ATOM 1883 C C . TYR B 1 101 ? -11.047 -16.922 -2.449 1 97.75 101 TYR B C 1
ATOM 1885 O O . TYR B 1 101 ? -12.078 -16.266 -2.615 1 97.75 101 TYR B O 1
ATOM 1893 N N . PHE B 1 102 ? -10.867 -18.156 -2.871 1 97.31 102 PHE B N 1
ATOM 1894 C CA . PHE B 1 102 ? -11.953 -18.891 -3.494 1 97.31 102 PHE B CA 1
ATOM 1895 C C . PHE B 1 102 ? -12.312 -20.125 -2.666 1 97.31 102 PHE B C 1
ATOM 1897 O O . PHE B 1 102 ? -11.453 -20.703 -2.006 1 97.31 102 PHE B O 1
ATOM 1904 N N . LYS B 1 103 ? -13.523 -20.594 -2.693 1 95.44 103 LYS B N 1
ATOM 1905 C CA . LYS B 1 103 ? -13.961 -21.781 -1.963 1 95.44 103 LYS B CA 1
ATOM 1906 C C . LYS B 1 103 ? -13.367 -23.047 -2.568 1 95.44 103 LYS B C 1
ATOM 1908 O O . LYS B 1 103 ? -13.125 -24.031 -1.857 1 95.44 103 LYS B O 1
ATOM 1913 N N . THR B 1 104 ? -13.156 -23.016 -3.859 1 97.12 104 THR B N 1
ATOM 1914 C CA . THR B 1 104 ? -12.609 -24.156 -4.586 1 97.12 104 THR B CA 1
ATOM 1915 C C . THR B 1 104 ? -11.812 -23.688 -5.805 1 97.12 104 THR B C 1
ATOM 1917 O O . THR B 1 104 ? -12.125 -22.656 -6.395 1 97.12 104 THR B O 1
ATOM 1920 N N . ILE B 1 105 ? -10.875 -24.531 -6.16 1 97 105 ILE B N 1
ATOM 1921 C CA . ILE B 1 105 ? -10.055 -24.219 -7.328 1 97 105 ILE B CA 1
ATOM 1922 C C . ILE B 1 105 ? -10.867 -24.453 -8.602 1 97 105 ILE B C 1
ATOM 1924 O O . ILE B 1 105 ? -10.453 -24.047 -9.688 1 97 105 ILE B O 1
ATOM 1928 N N . GLU B 1 106 ? -12.055 -25.031 -8.5 1 97 106 GLU B N 1
ATOM 1929 C CA . GLU B 1 106 ? -12.906 -25.312 -9.656 1 97 106 GLU B CA 1
ATOM 1930 C C . GLU B 1 106 ? -13.641 -24.062 -10.125 1 97 106 GLU B C 1
ATOM 1932 O O . GLU B 1 106 ? -14.242 -24.047 -11.203 1 97 106 GLU B O 1
ATOM 1937 N N . ASN B 1 107 ? -13.586 -23.062 -9.281 1 96.06 107 ASN B N 1
ATOM 1938 C CA . ASN B 1 107 ? -14.117 -21.766 -9.703 1 96.06 107 ASN B CA 1
ATOM 1939 C C . ASN B 1 107 ? -13.445 -21.281 -10.984 1 96.06 107 ASN B C 1
ATOM 1941 O O . ASN B 1 107 ? -12.227 -21.375 -11.125 1 96.06 107 ASN B O 1
ATOM 1945 N N . LYS B 1 108 ? -14.219 -20.797 -11.906 1 97.06 108 LYS B N 1
ATOM 1946 C CA . LYS B 1 108 ? -13.695 -20.391 -13.203 1 97.06 108 LYS B CA 1
ATOM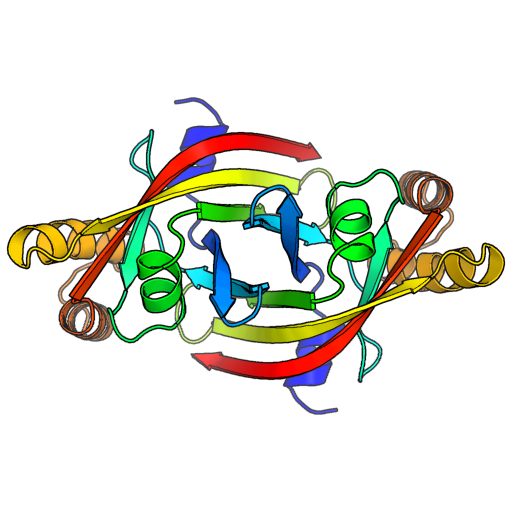 1947 C C . LYS B 1 108 ? -12.594 -19.344 -13.047 1 97.06 108 LYS B C 1
ATOM 1949 O O . LYS B 1 108 ? -11.531 -19.453 -13.664 1 97.06 108 LYS B O 1
ATOM 1954 N N . SER B 1 109 ? -12.852 -18.281 -12.297 1 96.19 109 SER B N 1
ATOM 1955 C CA . SER B 1 109 ? -11.867 -17.234 -12.07 1 96.19 109 SER B CA 1
ATOM 1956 C C . SER B 1 109 ? -10.609 -17.781 -11.406 1 96.19 109 SER B C 1
ATOM 1958 O O . SER B 1 109 ? -9.492 -17.375 -11.734 1 96.19 109 SER B O 1
ATOM 1960 N N . ALA B 1 110 ? -10.789 -18.688 -10.484 1 97.5 110 ALA B N 1
ATOM 1961 C CA . ALA B 1 110 ? -9.648 -19.312 -9.82 1 97.5 110 ALA B CA 1
ATOM 1962 C C . ALA B 1 110 ? -8.781 -20.078 -10.82 1 97.5 110 ALA B C 1
ATOM 1964 O O . ALA B 1 110 ? -7.555 -19.969 -10.797 1 97.5 110 ALA B O 1
ATOM 1965 N N . LYS B 1 111 ? -9.383 -20.812 -11.695 1 98.12 111 LYS B N 1
ATOM 1966 C CA . LYS B 1 111 ? -8.656 -21.578 -12.711 1 98.12 111 LYS B CA 1
ATOM 1967 C C . LYS B 1 111 ? -7.883 -20.656 -13.648 1 98.12 111 LYS B C 1
ATOM 1969 O O . LYS B 1 111 ? -6.73 -20.938 -13.992 1 98.12 111 LYS B O 1
ATOM 1974 N N . GLU B 1 112 ? -8.562 -19.641 -14.062 1 97.75 112 GLU B N 1
ATOM 1975 C CA . GLU B 1 112 ? -7.914 -18.688 -14.953 1 97.75 112 GLU B CA 1
ATOM 1976 C C . GLU B 1 112 ? -6.699 -18.047 -14.289 1 97.75 112 GLU B C 1
ATOM 1978 O O . GLU B 1 112 ? -5.641 -17.922 -14.906 1 97.75 112 GLU B O 1
ATOM 1983 N N . LEU B 1 113 ? -6.867 -17.625 -13.062 1 97.75 113 LEU B N 1
ATOM 1984 C CA . LEU B 1 113 ? -5.762 -17.031 -12.32 1 97.75 113 LEU B CA 1
ATOM 1985 C C . LEU B 1 113 ? -4.625 -18.031 -12.133 1 97.75 113 LEU B C 1
ATOM 1987 O O . LEU B 1 113 ? -3.453 -17.672 -12.258 1 97.75 113 LEU B O 1
ATOM 1991 N N . LEU B 1 114 ? -4.992 -19.25 -11.797 1 98.44 114 LEU B N 1
ATOM 1992 C CA . LEU B 1 114 ? -3.986 -20.297 -11.641 1 98.44 114 LEU B CA 1
ATOM 1993 C C . LEU B 1 114 ? -3.201 -20.5 -12.93 1 98.44 114 LEU B C 1
ATOM 1995 O O . LEU B 1 114 ? -1.974 -20.625 -12.898 1 98.44 114 LEU B O 1
ATOM 1999 N N . GLU B 1 115 ? -3.869 -20.5 -14.016 1 98.06 115 GLU B N 1
ATOM 2000 C CA . GLU B 1 115 ? -3.242 -20.688 -15.32 1 98.06 115 GLU B CA 1
ATOM 2001 C C . GLU B 1 115 ? -2.33 -19.516 -15.672 1 98.06 115 GLU B C 1
ATOM 2003 O O . GLU B 1 115 ? -1.292 -19.703 -16.312 1 98.06 115 GLU B O 1
ATOM 2008 N N . ASP B 1 116 ? -2.668 -18.328 -15.25 1 98.31 116 ASP B N 1
ATOM 2009 C CA . ASP B 1 116 ? -1.917 -17.125 -15.578 1 98.31 116 ASP B CA 1
ATOM 2010 C C . ASP B 1 116 ? -0.715 -16.953 -14.648 1 98.31 116 ASP B C 1
ATOM 2012 O O . ASP B 1 116 ? 0.175 -16.156 -14.914 1 98.31 116 ASP B O 1
ATOM 2016 N N . THR B 1 117 ? -0.69 -17.703 -13.547 1 98.75 117 THR B N 1
ATOM 2017 C CA . THR B 1 117 ? 0.386 -17.594 -12.57 1 98.75 117 THR B CA 1
ATOM 2018 C C . THR B 1 117 ? 1.586 -18.438 -12.984 1 98.75 117 THR B C 1
ATOM 2020 O O . THR B 1 117 ? 1.505 -19.672 -13.016 1 98.75 117 THR B O 1
ATOM 2023 N N . ASP B 1 118 ? 2.727 -17.75 -13.305 1 98.88 118 ASP B N 1
ATOM 2024 C CA . ASP B 1 118 ? 3.889 -18.531 -13.719 1 98.88 118 ASP B CA 1
ATOM 2025 C C . ASP B 1 118 ? 5.082 -18.266 -12.805 1 98.88 118 ASP B C 1
ATOM 2027 O O . ASP B 1 118 ? 6.188 -18.75 -13.062 1 98.88 118 ASP B O 1
ATOM 2031 N N . CYS B 1 119 ? 4.898 -17.516 -11.695 1 98.88 119 CYS B N 1
ATOM 2032 C CA . CYS B 1 119 ? 5.934 -17.359 -10.68 1 98.88 119 CYS B CA 1
ATOM 2033 C C . CYS B 1 119 ? 5.324 -16.984 -9.336 1 98.88 119 CYS B C 1
ATOM 2035 O O . CYS B 1 119 ? 4.176 -16.531 -9.273 1 98.88 119 CYS B O 1
ATOM 2037 N N . ILE B 1 120 ? 6.062 -17.281 -8.289 1 98.94 120 ILE B N 1
ATOM 2038 C CA . ILE B 1 120 ? 5.734 -16.906 -6.918 1 98.94 120 ILE B CA 1
ATOM 2039 C C . ILE B 1 120 ? 6.777 -15.93 -6.387 1 98.94 120 ILE B C 1
ATOM 2041 O O . ILE B 1 120 ? 7.98 -16.172 -6.504 1 98.94 120 ILE B O 1
ATOM 2045 N N . ILE B 1 121 ? 6.336 -14.805 -5.949 1 98.94 121 ILE B N 1
ATOM 2046 C CA . ILE B 1 121 ? 7.199 -13.93 -5.16 1 98.94 121 ILE B CA 1
ATOM 2047 C C . ILE B 1 121 ? 7.184 -14.367 -3.697 1 98.94 121 ILE B C 1
ATOM 2049 O O . ILE B 1 121 ? 6.141 -14.312 -3.039 1 98.94 121 ILE B O 1
ATOM 2053 N N . GLU B 1 122 ? 8.242 -14.859 -3.246 1 98.94 122 GLU B N 1
ATOM 2054 C CA . GLU B 1 122 ? 8.422 -15.188 -1.836 1 98.94 122 GLU B CA 1
ATOM 2055 C C . GLU B 1 122 ? 9.109 -14.047 -1.088 1 98.94 122 GLU B C 1
ATOM 2057 O O . GLU B 1 122 ? 10.211 -13.633 -1.458 1 98.94 122 GLU B O 1
ATOM 2062 N N . ILE B 1 123 ? 8.492 -13.523 -0.069 1 98.94 123 ILE B N 1
ATOM 2063 C CA . ILE B 1 123 ? 9.062 -12.43 0.71 1 98.94 123 ILE B CA 1
ATOM 2064 C C . ILE B 1 123 ? 9.562 -12.961 2.053 1 98.94 123 ILE B C 1
ATOM 2066 O O . ILE B 1 123 ? 8.82 -13.617 2.783 1 98.94 123 ILE B O 1
ATOM 2070 N N . ILE B 1 124 ? 10.758 -12.688 2.322 1 98.81 124 ILE B N 1
ATOM 2071 C CA . ILE B 1 124 ? 11.359 -12.961 3.625 1 98.81 124 ILE B CA 1
ATOM 2072 C C . ILE B 1 124 ? 11.516 -11.656 4.398 1 98.81 124 ILE B C 1
ATOM 2074 O O . ILE B 1 124 ? 12.445 -10.883 4.137 1 98.81 124 ILE B O 1
ATOM 2078 N N . PRO B 1 125 ? 10.609 -11.438 5.395 1 98.62 125 PRO B N 1
ATOM 2079 C CA . PRO B 1 125 ? 10.68 -10.172 6.137 1 98.62 125 PRO B CA 1
ATOM 2080 C C . PRO B 1 125 ? 11.977 -10.031 6.938 1 98.62 125 PRO B C 1
ATOM 2082 O O . PRO B 1 125 ? 12.453 -11.008 7.527 1 98.62 125 PRO B O 1
ATOM 2085 N N . GLU B 1 126 ? 12.555 -8.883 6.891 1 98.12 126 GLU B N 1
ATO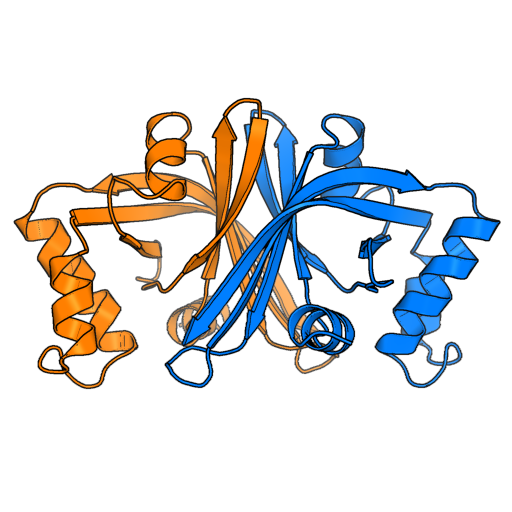M 2086 C CA . GLU B 1 126 ? 13.742 -8.578 7.676 1 98.12 126 GLU B CA 1
ATOM 2087 C C . GLU B 1 126 ? 13.438 -7.559 8.773 1 98.12 126 GLU B C 1
ATOM 2089 O O . GLU B 1 126 ? 13.977 -7.648 9.875 1 98.12 126 GLU B O 1
ATOM 2094 N N . LYS B 1 127 ? 12.688 -6.523 8.539 1 97.44 127 LYS B N 1
ATOM 2095 C CA . LYS B 1 127 ? 12.18 -5.527 9.477 1 97.44 127 LYS B CA 1
ATOM 2096 C C . LYS B 1 127 ? 10.656 -5.473 9.461 1 97.44 127 LYS B C 1
ATOM 2098 O O . LYS B 1 127 ? 10.047 -5.395 8.391 1 97.44 127 LYS B O 1
ATOM 2103 N N . VAL B 1 128 ? 10.062 -5.566 10.656 1 98.31 128 VAL B N 1
ATOM 2104 C CA . VAL B 1 128 ? 8.609 -5.551 10.742 1 98.31 128 VAL B CA 1
ATOM 2105 C C . VAL B 1 128 ? 8.164 -4.59 11.844 1 98.31 128 VAL B C 1
ATOM 2107 O O . VAL B 1 128 ? 8.75 -4.566 12.93 1 98.31 128 VAL B O 1
ATOM 2110 N N . SER B 1 129 ? 7.234 -3.779 11.547 1 98.38 129 SER B N 1
ATOM 2111 C CA . SER B 1 129 ? 6.598 -2.887 12.516 1 98.38 129 SER B CA 1
ATOM 2112 C C . SER B 1 129 ? 5.098 -3.158 12.609 1 98.38 129 SER B C 1
ATOM 2114 O O . SER B 1 129 ? 4.438 -3.398 11.594 1 98.38 129 SER B O 1
ATOM 2116 N N . VAL B 1 130 ? 4.637 -3.199 13.844 1 98.44 130 VAL B N 1
ATOM 2117 C CA . VAL B 1 130 ? 3.213 -3.387 14.109 1 98.44 130 VAL B CA 1
ATOM 2118 C C . VAL B 1 130 ? 2.658 -2.166 14.844 1 98.44 130 VAL B C 1
ATOM 2120 O O . VAL B 1 130 ? 3.309 -1.619 15.734 1 98.44 130 VAL B O 1
ATOM 2123 N N . TRP B 1 131 ? 1.47 -1.673 14.453 1 97.25 131 TRP B N 1
ATOM 2124 C CA . TRP B 1 131 ? 0.848 -0.571 15.18 1 97.25 131 TRP B CA 1
ATOM 2125 C C . TRP B 1 131 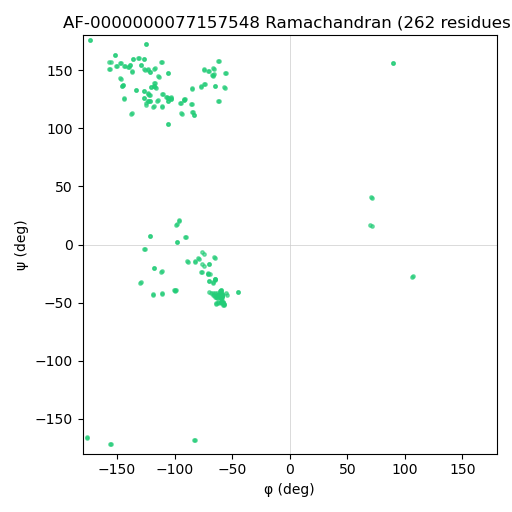? -0.645 -0.816 15.367 1 97.25 131 TRP B C 1
ATOM 2127 O O . TRP B 1 131 ? -1.254 -1.585 14.617 1 97.25 131 TRP B O 1
ATOM 2137 N N . SER B 1 132 ? -1.133 -0.328 16.422 1 96.69 132 SER B N 1
ATOM 2138 C CA . SER B 1 132 ? -2.562 -0.366 16.719 1 96.69 132 SER B CA 1
ATOM 2139 C C . SER B 1 132 ? -2.998 0.867 17.5 1 96.69 132 SER B C 1
ATOM 2141 O O . SER B 1 132 ? -2.209 1.441 18.25 1 96.69 132 SER B O 1
ATOM 2143 N N . TYR B 1 133 ? -4.195 1.352 17.188 1 93.44 133 TYR B N 1
ATOM 2144 C CA . TYR B 1 133 ? -4.836 2.436 17.922 1 93.44 133 TYR B CA 1
ATOM 2145 C C . TYR B 1 133 ? -6.297 2.115 18.203 1 93.44 133 TYR B C 1
ATOM 2147 O O . TYR B 1 133 ? -6.984 1.538 17.359 1 93.44 133 TYR B O 1
#

Organism: Nitrosopumilus maritimus (strain SCM1) (NCBI:txid436308)

pLDDT: mean 97.44, std 3.1, range [73.62, 98.94]

Solvent-accessible surface area (backbone atoms only — not comparable to full-atom values): 13994 Å² total; per-residue (Å²): 129,55,69,68,53,51,47,55,58,66,57,64,58,38,38,38,26,28,40,39,79,93,72,28,28,42,55,45,79,36,61,55,37,54,77,84,71,37,39,40,28,67,38,36,70,81,38,66,66,47,49,20,41,75,75,39,36,37,29,10,32,36,37,71,46,66,88,51,75,74,55,26,39,36,40,33,36,30,30,41,50,45,82,42,56,55,64,71,62,29,54,55,52,37,50,60,36,48,48,74,79,34,98,44,68,82,39,68,69,46,42,52,50,55,70,59,41,59,24,27,45,34,37,43,68,72,44,78,48,75,52,71,63,130,56,71,67,54,52,47,56,60,65,58,64,59,37,38,39,26,28,41,40,79,93,73,28,30,40,53,46,78,36,61,56,37,55,77,84,71,38,39,39,26,69,37,36,71,81,38,66,66,46,50,20,42,75,76,40,37,37,28,10,31,37,35,73,45,66,88,51,74,75,55,25,40,35,41,32,38,30,29,40,49,44,82,42,58,55,64,71,62,29,52,55,53,38,50,60,36,49,49,75,80,33,98,44,68,80,39,67,69,46,42,53,51,56,70,59,40,58,23,28,45,34,37,44,69,73,43,78,48,76,51,72,62

Sequence (266 aa):
MNKKDEFLKTQKILRLATIGKNKTPHIVPVWYRYSGKKFHIGTNTRTQKAKNLKKNNRVSFCVDTGVNAPNIYGVMGQGKSNLITEKKKVKTIAKKILLRYFKTIENKSAKELLEDTDCIIEIIPEKVSVWSYMNKKDEFLKTQKILRLATIGKNKTPHIVPVWYRYSGKKFHIGTNTRTQKAKNLKKNNRVSFCVDTGVNAPNIYGVMGQGKSNLITEKKKVKTIAKKILLRYFKTIENKSAKELLEDTDCIIEIIPEKVSVWSY

Radius of gyration: 18.61 Å; Cα contacts (8 Å, |Δi|>4): 615; chains: 2; bounding box: 38×57×38 Å

Nearest PDB structures (foldseek):
  1rfe-assembly1_A  TM=8.673E-01  e=1.811E-10  Mycobacterium tuberculosis H37Rv
  2fg9-assembly1_A  TM=7.930E-01  e=5.472E-08  Bacteroides thetaiotaomicron VPI-5482
  3f7e-assembly1_B  TM=7.662E-01  e=5.162E-08  Mycolicibacterium smegmatis
  3tgv-assembly2_D  TM=7.673E-01  e=1.656E-07  Vibrio cholerae O395
  5bnc-assembly1_B  TM=7.462E-01  e=2.879E-06  Mycolicibacterium smegmatis MC2 155